Protein AF-A0A6A4KS38-F1 (afdb_monomer)

Mean predicted aligned error: 15.38 Å

Nearest PDB structures (foldseek):
  1cfe-assembly1_A  TM=8.939E-01  e=4.846E-10  Solanum lycopersicum
  1smb-assembly1_A  TM=8.733E-01  e=6.726E-05  Homo sapiens
  5vhg-assembly1_A  TM=8.541E-01  e=1.898E-04  Homo sapiens
  4p27-assembly1_A  TM=7.739E-01  e=2.464E-03  Schistosoma mansoni
  5v50-assembly7_G  TM=7.851E-01  e=2.255E-01  Moniliophthora perniciosa

Sequence (251 aa):
CAAGKVCGHYTQVVWRNSVRLGCARVRCNDGLWFITCNYDPPGNYVGQRPYNITSHGQNSPEDYLNAHNSARSAVGVGPMTWDVNVEAFAQQYANQRVGDCALQHSEGGGQDGENLAKGSGDFTGAAAVGLWVGEKPDYDYNSNTCAAGKVCGHYTQVVWENSVRLGCARQYANQRARDCALQHSGGGGKYGKNIAVGSGDFTRAAAVGLWVRERLDYNYNSNMCAAGWVCGHYTQVLWRNTVRLGCARVR

pLDDT: mean 76.55, std 14.12, range [39.22, 95.81]

Foldseek 3Di:
DPPPDDCQVVLFLLQLQFPDKDKDWDQDPVRDIDIDMDTPPTDDDPPDGSFDQPAVVLADQCNLQVLLCVLQVVVPAHGADEDVVQQVVQAVVQVVCPVPVDPDDDPDPPPADDDDDDDDDPCGSSNSSVVLCVQVVQADPVVRDGHPPGDNSSVCNSNPRPRRYDHHDDPPPVVCVVVVDPDDRDPDDPDDDQDDDDDDPCDPVNSLVVLCVQVVQADPVVRDGHPPDDNRSNCNVSPSPCRYHHDDDDD

Structure (mmCIF, N/CA/C/O backbone):
data_AF-A0A6A4KS38-F1
#
_entry.id   AF-A0A6A4KS38-F1
#
loop_
_atom_site.group_PDB
_atom_site.id
_atom_site.type_symbol
_atom_site.label_atom_id
_atom_site.label_alt_id
_atom_site.label_comp_id
_atom_site.label_asym_id
_atom_site.label_entity_id
_atom_site.label_seq_id
_atom_site.pdbx_PDB_ins_code
_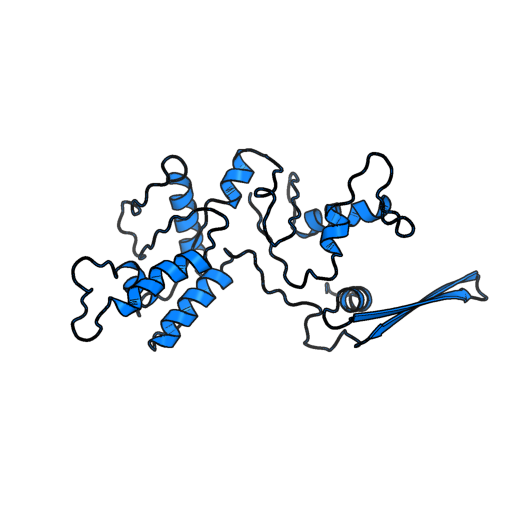atom_site.Cartn_x
_atom_site.Cartn_y
_atom_site.Cartn_z
_atom_site.occupancy
_atom_site.B_iso_or_equiv
_atom_site.auth_seq_id
_atom_site.auth_comp_id
_atom_site.auth_asym_id
_atom_site.auth_atom_id
_atom_site.pdbx_PDB_model_num
ATOM 1 N N . CYS A 1 1 ? -4.245 -5.011 -22.249 1.00 56.47 1 CYS A N 1
ATOM 2 C CA . CYS A 1 1 ? -3.617 -4.503 -23.486 1.00 56.47 1 CYS A CA 1
ATOM 3 C C . CYS A 1 1 ? -4.540 -3.438 -24.055 1.00 56.47 1 CYS A C 1
ATOM 5 O O . CYS A 1 1 ? -5.744 -3.623 -23.926 1.00 56.47 1 CYS A O 1
ATOM 7 N N . ALA A 1 2 ? -4.035 -2.338 -24.620 1.00 58.59 2 ALA A N 1
ATOM 8 C CA . ALA A 1 2 ? -4.909 -1.383 -25.309 1.00 58.59 2 ALA A CA 1
ATOM 9 C C . ALA A 1 2 ? -5.545 -2.040 -26.550 1.00 58.59 2 ALA A C 1
ATOM 11 O O . ALA A 1 2 ? -4.950 -2.950 -27.134 1.00 58.59 2 ALA A O 1
ATOM 12 N N . ALA A 1 3 ? -6.742 -1.594 -26.937 1.00 62.72 3 ALA A N 1
ATOM 13 C CA . ALA A 1 3 ? -7.443 -2.126 -28.104 1.00 62.72 3 ALA A CA 1
ATOM 14 C C . ALA A 1 3 ? -6.563 -2.034 -29.368 1.00 62.72 3 ALA A C 1
ATOM 16 O O . ALA A 1 3 ? -5.886 -1.030 -29.593 1.00 62.72 3 ALA A O 1
ATOM 17 N N . GLY A 1 4 ? -6.526 -3.112 -30.160 1.00 74.25 4 GLY A N 1
ATOM 18 C CA . GLY A 1 4 ? -5.719 -3.201 -31.385 1.00 74.25 4 GLY A CA 1
ATOM 19 C C . GLY A 1 4 ? -4.202 -3.342 -31.180 1.00 74.25 4 GLY A C 1
ATOM 20 O O . GLY A 1 4 ? -3.448 -3.202 -32.141 1.00 74.25 4 GLY A O 1
ATOM 21 N N . LYS A 1 5 ? -3.716 -3.592 -29.954 1.00 74.44 5 LYS A N 1
ATOM 22 C CA . LYS A 1 5 ? -2.282 -3.799 -29.670 1.00 74.44 5 LYS A CA 1
ATOM 23 C C . LYS A 1 5 ? -1.957 -5.269 -29.382 1.00 74.44 5 LYS A C 1
ATOM 25 O O . LYS A 1 5 ? -2.769 -5.997 -28.818 1.00 74.44 5 LYS A O 1
ATOM 30 N N . VAL A 1 6 ? -0.733 -5.688 -29.716 1.00 75.38 6 VAL A N 1
ATOM 31 C CA . VAL A 1 6 ? -0.201 -7.029 -29.413 1.00 75.38 6 VAL A CA 1
ATOM 32 C C . VAL A 1 6 ? 0.626 -6.966 -28.131 1.00 75.38 6 VAL A C 1
ATOM 34 O O . VAL A 1 6 ? 1.692 -6.359 -28.105 1.00 75.38 6 VAL A O 1
ATOM 37 N N . CYS A 1 7 ? 0.148 -7.604 -27.061 1.00 74.50 7 CYS A N 1
ATOM 38 C CA . CYS A 1 7 ? 0.852 -7.662 -25.771 1.00 74.50 7 CYS A CA 1
ATOM 39 C C . CYS A 1 7 ? 1.383 -9.064 -25.413 1.00 74.50 7 CYS A C 1
ATOM 41 O O . CYS A 1 7 ? 2.047 -9.216 -24.386 1.00 74.50 7 CYS A O 1
ATOM 43 N N . GLY A 1 8 ? 1.114 -10.081 -26.241 1.00 76.38 8 GLY A N 1
ATOM 44 C CA . GLY A 1 8 ? 1.517 -11.474 -25.997 1.00 76.38 8 GLY A CA 1
ATOM 45 C C . GLY A 1 8 ? 3.031 -11.647 -25.831 1.00 76.38 8 GLY A C 1
ATOM 46 O O . GLY A 1 8 ? 3.483 -12.318 -24.909 1.00 76.38 8 GLY A O 1
ATOM 47 N N . HIS A 1 9 ? 3.829 -10.960 -26.653 1.00 77.56 9 HIS A N 1
ATOM 48 C CA . HIS A 1 9 ? 5.292 -11.021 -26.556 1.00 77.56 9 HIS A CA 1
ATOM 49 C C . HIS A 1 9 ? 5.801 -10.489 -25.212 1.00 77.56 9 HIS A C 1
ATOM 51 O O . HIS A 1 9 ? 6.580 -11.152 -24.537 1.00 77.56 9 HIS A O 1
ATOM 57 N N . TYR A 1 10 ? 5.310 -9.323 -24.781 1.00 74.75 10 TYR A N 1
ATOM 58 C CA . TYR A 1 10 ? 5.688 -8.742 -23.492 1.00 74.75 10 TYR A CA 1
ATOM 59 C C . TYR A 1 10 ? 5.260 -9.632 -22.323 1.00 74.75 10 TYR A C 1
ATOM 61 O O . TYR A 1 10 ? 6.059 -9.917 -21.439 1.00 74.75 10 TYR A O 1
ATOM 69 N N . THR A 1 11 ? 4.007 -10.090 -22.332 1.00 74.06 11 THR A N 1
ATOM 70 C CA . THR A 1 11 ? 3.442 -10.897 -21.241 1.00 74.06 11 THR A CA 1
ATOM 71 C C . THR A 1 11 ? 4.156 -12.238 -21.069 1.00 74.06 11 THR A C 1
ATOM 73 O O . THR A 1 11 ? 4.347 -12.652 -19.929 1.00 74.06 11 THR A O 1
ATOM 76 N N . GLN A 1 12 ? 4.664 -12.843 -22.148 1.00 79.94 12 GLN A N 1
ATOM 77 C CA . GLN A 1 12 ? 5.504 -14.041 -22.062 1.00 79.94 12 GLN A CA 1
ATOM 78 C C . GLN A 1 12 ? 6.880 -13.750 -21.445 1.00 79.94 12 GLN A C 1
ATOM 80 O O . GLN A 1 12 ? 7.364 -14.538 -20.636 1.00 79.94 12 GLN A O 1
ATOM 85 N N . VAL A 1 13 ? 7.503 -12.621 -21.798 1.00 79.00 13 VAL A N 1
ATOM 86 C CA . VAL A 1 13 ? 8.817 -12.216 -21.262 1.00 79.00 13 VAL A CA 1
ATOM 87 C C . VAL A 1 13 ? 8.762 -12.019 -19.746 1.00 79.00 13 VAL A C 1
ATOM 89 O O . VAL A 1 13 ? 9.703 -12.374 -19.044 1.00 79.00 13 VAL A O 1
ATOM 92 N N . VAL A 1 14 ? 7.658 -11.470 -19.239 1.00 70.25 14 VAL A N 1
ATOM 93 C CA . VAL A 1 14 ? 7.468 -11.163 -17.810 1.00 70.25 14 VAL A CA 1
ATOM 94 C C . VAL A 1 14 ? 6.650 -12.228 -17.070 1.00 70.25 14 VAL A C 1
ATOM 96 O O . VAL A 1 14 ? 6.142 -11.973 -15.977 1.00 70.25 14 VAL A O 1
ATOM 99 N N . TRP A 1 15 ? 6.483 -13.414 -17.661 1.00 75.56 15 TRP A N 1
ATOM 100 C CA . TRP A 1 15 ? 5.695 -14.487 -17.065 1.00 75.56 15 TRP A CA 1
ATOM 101 C C . TRP A 1 15 ? 6.429 -15.108 -15.870 1.00 75.56 15 TRP A C 1
ATOM 103 O O . TRP A 1 15 ? 7.440 -15.785 -16.025 1.00 75.56 15 TRP A O 1
ATOM 113 N N . ARG A 1 16 ? 5.891 -14.921 -14.661 1.00 68.81 16 ARG A N 1
ATOM 114 C CA . ARG A 1 16 ? 6.507 -15.267 -13.367 1.00 68.81 16 ARG A CA 1
ATOM 115 C C . ARG A 1 16 ? 6.927 -16.729 -13.245 1.00 68.81 16 ARG A C 1
ATOM 117 O O . ARG A 1 16 ? 7.836 -17.041 -12.488 1.00 68.81 16 ARG A O 1
ATOM 124 N N . ASN A 1 17 ? 6.212 -17.621 -13.930 1.00 74.62 17 ASN A N 1
ATOM 125 C CA . ASN A 1 17 ? 6.451 -19.056 -13.843 1.00 74.62 17 ASN A CA 1
ATOM 126 C C . ASN A 1 17 ? 7.502 -19.519 -14.853 1.00 74.62 17 ASN A C 1
ATOM 128 O O . ASN A 1 17 ? 7.971 -20.639 -14.715 1.00 74.62 17 ASN A O 1
ATOM 132 N N . SER A 1 18 ? 7.872 -18.704 -15.845 1.00 79.38 18 SER A N 1
ATOM 133 C CA . SER A 1 18 ? 8.907 -19.056 -16.814 1.00 79.38 18 SER A CA 1
ATOM 134 C C . SER A 1 18 ? 10.280 -18.905 -16.162 1.00 79.38 18 SER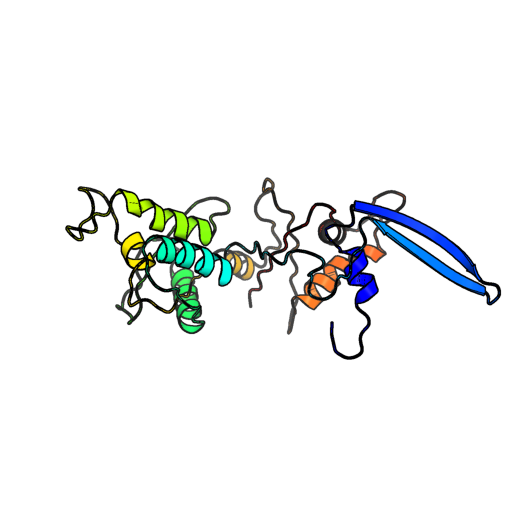 A C 1
ATOM 136 O O . SER A 1 18 ? 10.713 -17.802 -15.838 1.00 79.38 18 SER A O 1
ATOM 138 N N . VAL A 1 19 ? 10.968 -20.024 -15.943 1.00 75.56 19 VAL A N 1
ATOM 139 C CA . VAL A 1 19 ? 12.253 -20.073 -15.222 1.00 75.56 19 VAL A CA 1
ATOM 140 C C . VAL A 1 19 ? 13.432 -20.454 -16.113 1.00 75.56 19 VAL A C 1
ATOM 142 O O . VAL A 1 19 ? 14.582 -20.300 -15.697 1.00 75.56 19 VAL A O 1
ATOM 145 N N . ARG A 1 20 ? 13.161 -20.931 -17.330 1.00 68.75 20 ARG A N 1
ATOM 146 C CA . ARG A 1 20 ? 14.140 -21.319 -18.348 1.00 68.75 20 ARG A CA 1
ATOM 147 C C . ARG A 1 20 ? 13.812 -20.621 -19.669 1.00 68.75 20 ARG A C 1
ATOM 149 O O . ARG A 1 20 ? 12.642 -20.470 -20.018 1.00 68.75 20 ARG A O 1
ATOM 156 N N . LEU A 1 21 ? 14.850 -20.195 -20.387 1.00 86.50 21 LEU A N 1
ATOM 157 C CA . LEU A 1 21 ? 14.757 -19.502 -21.673 1.00 86.50 21 LEU A CA 1
ATOM 158 C C . LEU A 1 21 ? 15.820 -20.050 -22.626 1.00 86.50 21 LEU A C 1
ATOM 160 O O . LEU A 1 21 ? 16.987 -20.150 -22.250 1.00 86.50 21 LEU A O 1
ATOM 164 N N . GLY A 1 22 ? 15.428 -20.355 -23.860 1.00 76.25 22 GLY A N 1
ATOM 165 C CA . GLY A 1 22 ? 16.347 -20.648 -24.959 1.00 76.25 22 GLY A CA 1
ATOM 166 C C . GLY A 1 22 ? 15.971 -19.832 -26.188 1.00 76.25 22 GLY A C 1
ATOM 167 O O . GLY A 1 22 ? 14.811 -19.846 -26.584 1.00 76.25 22 GLY A O 1
ATOM 168 N N . CYS A 1 23 ? 16.927 -19.124 -26.789 1.00 88.00 23 CYS A N 1
ATOM 169 C CA . CYS A 1 23 ? 16.687 -18.288 -27.964 1.00 88.00 23 CYS A CA 1
ATOM 170 C C . CYS A 1 23 ? 17.622 -18.661 -29.117 1.00 88.00 23 CYS A C 1
ATOM 172 O O . CYS A 1 23 ? 18.761 -19.067 -28.894 1.00 88.00 23 CYS A O 1
ATOM 174 N N . ALA A 1 24 ? 17.154 -18.471 -30.348 1.00 82.75 24 ALA A N 1
ATOM 175 C CA . ALA A 1 24 ? 17.933 -18.659 -31.565 1.00 82.75 24 ALA A CA 1
ATOM 176 C C . ALA A 1 24 ? 17.622 -17.552 -32.576 1.00 82.75 24 ALA A C 1
ATOM 178 O O . ALA A 1 24 ? 16.515 -17.007 -32.600 1.00 82.75 24 ALA A O 1
ATOM 179 N N . ARG A 1 25 ? 18.599 -17.235 -33.431 1.00 93.50 25 ARG A N 1
ATOM 180 C CA . ARG A 1 25 ? 18.442 -16.286 -34.537 1.00 93.50 25 ARG A CA 1
ATOM 181 C C . ARG A 1 25 ? 19.023 -16.859 -35.823 1.00 93.50 25 ARG A C 1
ATOM 183 O O . ARG A 1 25 ? 20.134 -17.380 -35.805 1.00 93.50 25 ARG A O 1
ATOM 190 N N . VAL A 1 26 ? 18.316 -16.675 -36.934 1.00 87.69 26 VAL A N 1
ATOM 191 C CA . VAL A 1 26 ? 18.764 -17.028 -38.288 1.00 87.69 26 VAL A CA 1
ATOM 192 C C . VAL A 1 26 ? 18.488 -15.877 -39.258 1.00 87.69 26 VAL A C 1
ATOM 194 O O . VAL A 1 26 ? 17.591 -15.063 -39.030 1.00 87.69 26 VAL A O 1
ATOM 197 N N . ARG A 1 27 ? 19.286 -15.778 -40.324 1.00 93.75 27 ARG A N 1
ATOM 198 C CA . ARG A 1 27 ? 19.035 -14.854 -41.434 1.00 93.75 27 ARG A CA 1
ATOM 199 C C . ARG A 1 27 ? 18.176 -15.564 -42.479 1.00 93.75 27 ARG A C 1
ATOM 201 O O . ARG A 1 27 ? 18.554 -16.632 -42.949 1.00 93.75 27 ARG A O 1
ATOM 208 N N . CYS A 1 28 ? 17.033 -14.984 -42.809 1.00 90.06 28 CYS A N 1
ATOM 209 C CA . CYS A 1 28 ? 16.114 -15.483 -43.821 1.00 90.06 28 CYS A CA 1
ATOM 210 C C . CYS A 1 28 ? 16.645 -15.228 -45.238 1.00 90.06 28 CYS A C 1
ATOM 212 O O . CYS A 1 28 ? 17.485 -14.352 -45.460 1.00 90.06 28 CYS A O 1
ATOM 214 N N . ASN A 1 29 ? 16.109 -15.968 -46.211 1.00 92.50 29 ASN A N 1
ATOM 215 C CA . ASN A 1 29 ? 16.478 -15.844 -47.627 1.00 92.50 29 ASN A CA 1
ATOM 216 C C . ASN A 1 29 ? 16.072 -14.493 -48.242 1.00 92.50 29 ASN A C 1
ATOM 218 O O . ASN A 1 29 ? 16.676 -14.058 -49.215 1.00 92.50 29 ASN A O 1
ATOM 222 N N . ASP A 1 30 ? 15.084 -13.816 -47.657 1.00 93.56 30 ASP A N 1
ATOM 223 C CA . ASP A 1 30 ? 14.675 -12.446 -48.000 1.00 93.56 30 ASP A CA 1
ATOM 224 C C . ASP A 1 30 ? 15.559 -11.369 -47.334 1.00 93.56 30 ASP A C 1
ATOM 226 O O . ASP A 1 30 ? 15.317 -10.171 -47.471 1.00 93.56 30 ASP A O 1
ATOM 230 N N . GLY A 1 31 ? 16.596 -11.785 -46.601 1.00 89.06 31 GLY A N 1
ATOM 231 C CA . GLY A 1 31 ? 17.529 -10.909 -45.904 1.00 89.06 31 GLY A CA 1
ATOM 232 C C . GLY A 1 31 ? 17.072 -10.447 -44.518 1.00 89.06 31 GLY A C 1
ATOM 233 O O . GLY A 1 31 ? 17.887 -9.833 -43.820 1.00 89.06 31 GLY A O 1
ATOM 234 N N . LEU A 1 32 ? 15.839 -10.754 -44.090 1.00 87.12 32 LEU A N 1
ATOM 235 C CA . LEU A 1 32 ? 15.336 -10.431 -42.751 1.00 87.12 32 LEU A CA 1
ATOM 236 C C . LEU A 1 32 ? 15.956 -11.334 -41.675 1.00 87.12 32 LEU A C 1
ATOM 238 O O . LEU A 1 32 ? 16.520 -12.391 -41.952 1.00 87.12 32 LEU A O 1
ATOM 242 N N . TRP A 1 33 ? 15.860 -10.915 -40.415 1.00 84.81 33 TRP A N 1
ATOM 243 C CA . TRP A 1 33 ? 16.298 -11.715 -39.273 1.00 84.81 33 TRP A CA 1
ATOM 244 C C . TRP A 1 33 ? 15.100 -12.373 -38.599 1.00 84.81 33 TRP A C 1
ATOM 246 O O . TRP A 1 33 ? 14.193 -11.684 -38.135 1.00 84.81 33 TRP A O 1
ATOM 256 N N . PHE A 1 34 ? 15.134 -13.696 -38.485 1.00 85.69 34 PHE A N 1
ATOM 257 C CA . PHE A 1 34 ? 14.170 -14.460 -37.708 1.00 85.69 34 PHE A CA 1
ATOM 258 C C . PHE A 1 34 ? 14.761 -14.785 -36.341 1.00 85.69 34 PHE A C 1
ATOM 260 O O . PHE A 1 34 ? 15.859 -15.334 -36.249 1.00 85.69 34 PHE A O 1
ATOM 267 N N . ILE A 1 35 ? 14.041 -14.432 -35.280 1.00 90.44 35 ILE A N 1
ATOM 268 C CA . ILE A 1 35 ? 14.435 -14.674 -33.891 1.00 90.44 35 ILE A CA 1
ATOM 269 C C . ILE A 1 35 ? 13.305 -15.440 -33.217 1.00 90.44 35 ILE A C 1
ATOM 271 O O . ILE A 1 35 ? 12.153 -15.017 -33.279 1.00 90.44 35 ILE A O 1
ATOM 275 N N . THR A 1 36 ? 13.644 -16.532 -32.539 1.00 86.69 36 THR A N 1
ATOM 276 C CA . THR A 1 36 ? 12.716 -17.268 -31.678 1.00 86.69 36 THR A CA 1
ATOM 277 C C . THR A 1 36 ? 13.271 -17.369 -30.268 1.00 86.69 36 THR A C 1
ATOM 279 O O . THR A 1 36 ? 14.484 -17.454 -30.077 1.00 86.69 36 THR A O 1
ATOM 282 N N . CYS A 1 37 ? 12.374 -17.373 -29.289 1.00 86.62 37 CYS A N 1
ATOM 283 C CA . CYS A 1 37 ? 12.672 -17.608 -27.887 1.00 86.62 37 CYS A CA 1
ATOM 284 C C . CYS A 1 37 ? 11.607 -18.534 -27.301 1.00 86.62 37 CYS A C 1
ATOM 286 O O . CYS A 1 37 ? 10.410 -18.269 -27.419 1.00 86.62 37 CYS A O 1
ATOM 288 N N . ASN A 1 38 ? 12.051 -19.595 -26.639 1.00 88.38 38 ASN A N 1
ATOM 289 C CA . ASN A 1 38 ? 11.214 -20.588 -25.989 1.00 88.38 38 ASN A CA 1
ATOM 290 C C . ASN A 1 38 ? 11.359 -20.439 -24.474 1.00 88.38 38 ASN A C 1
ATOM 292 O O . ASN A 1 38 ? 12.474 -20.424 -23.950 1.00 88.38 38 ASN A O 1
ATOM 296 N N . TYR A 1 39 ? 10.224 -20.337 -23.787 1.00 86.88 39 TYR A N 1
ATOM 297 C CA . TYR A 1 39 ? 10.128 -20.126 -22.346 1.00 86.88 39 TYR A CA 1
ATOM 298 C C . TYR A 1 39 ? 9.562 -21.377 -21.690 1.00 86.88 39 TYR A C 1
ATOM 300 O O . TYR A 1 39 ? 8.586 -21.943 -22.183 1.00 86.88 39 TYR A O 1
ATOM 308 N N . ASP A 1 40 ? 10.143 -21.780 -20.566 1.00 74.19 40 ASP A N 1
ATOM 309 C CA . ASP A 1 40 ? 9.690 -22.947 -19.825 1.00 74.19 40 ASP A CA 1
ATOM 310 C C . ASP A 1 40 ? 9.662 -22.696 -18.303 1.00 74.19 40 ASP A C 1
ATOM 312 O O . ASP A 1 40 ? 10.652 -22.221 -17.732 1.00 74.19 40 ASP A O 1
ATOM 316 N N . PRO A 1 41 ? 8.559 -23.040 -17.614 1.00 85.44 41 PRO A N 1
ATOM 317 C CA . PRO A 1 41 ? 7.222 -23.313 -18.151 1.00 85.44 41 PRO A CA 1
ATOM 318 C C . PRO A 1 41 ? 6.659 -22.178 -19.033 1.00 85.44 41 PRO A C 1
ATOM 320 O O . PRO A 1 41 ? 6.991 -21.009 -18.802 1.00 85.44 41 PRO A O 1
ATOM 323 N N . PRO A 1 42 ? 5.806 -22.485 -20.031 1.00 80.94 42 PRO A N 1
ATOM 324 C CA . PRO A 1 42 ? 5.220 -21.474 -20.906 1.00 80.94 42 PRO A CA 1
ATOM 325 C C . PRO A 1 42 ? 4.210 -20.598 -20.157 1.00 80.94 42 PRO A C 1
ATOM 327 O O . PRO A 1 42 ? 3.695 -20.969 -19.096 1.00 80.94 42 PRO A O 1
ATOM 330 N N . GLY A 1 43 ? 3.954 -19.415 -20.711 1.00 86.00 43 GLY A N 1
ATOM 331 C CA . GLY A 1 43 ? 3.056 -18.418 -20.147 1.00 86.00 43 GLY A CA 1
ATOM 332 C C . GLY A 1 43 ? 1.855 -18.100 -21.026 1.00 86.00 43 GLY A C 1
ATOM 333 O O . GLY A 1 43 ? 1.428 -18.903 -21.846 1.00 86.00 43 GLY A O 1
ATOM 334 N N . ASN A 1 44 ? 1.305 -16.901 -20.843 1.00 82.88 44 ASN A N 1
ATOM 335 C CA . ASN A 1 44 ? 0.171 -16.352 -21.592 1.00 82.88 44 ASN A CA 1
ATOM 336 C C . ASN A 1 44 ? -1.132 -17.152 -21.496 1.00 82.88 44 ASN A C 1
ATOM 338 O O . ASN A 1 44 ? -1.970 -17.090 -22.395 1.00 82.88 44 ASN A O 1
ATOM 342 N N . TYR A 1 45 ? -1.348 -17.849 -20.381 1.00 76.50 45 TYR A N 1
ATOM 343 C CA . TYR A 1 45 ? -2.630 -18.494 -20.118 1.00 76.50 45 TYR A CA 1
ATOM 344 C C . TYR A 1 45 ? -3.744 -17.445 -20.006 1.00 76.50 45 TYR A C 1
ATOM 346 O O . TYR A 1 45 ? -3.653 -16.497 -19.220 1.00 76.50 45 TYR A O 1
ATOM 354 N N . VAL A 1 46 ? -4.806 -17.623 -20.795 1.00 73.00 46 VAL A N 1
ATOM 355 C CA . VAL A 1 46 ? -5.990 -16.754 -20.777 1.00 73.00 46 VAL A CA 1
ATOM 356 C C . VAL A 1 46 ? -6.565 -16.700 -19.359 1.00 73.00 46 VAL A C 1
ATOM 358 O O . VAL A 1 46 ? -6.686 -17.718 -18.685 1.00 73.00 46 VAL A O 1
ATOM 361 N N . GLY A 1 47 ? -6.881 -15.492 -18.887 1.00 61.16 47 GLY A N 1
ATOM 362 C CA . GLY A 1 47 ? -7.396 -15.264 -17.532 1.00 61.16 47 GLY A CA 1
ATOM 363 C C . GLY A 1 47 ? -6.332 -15.258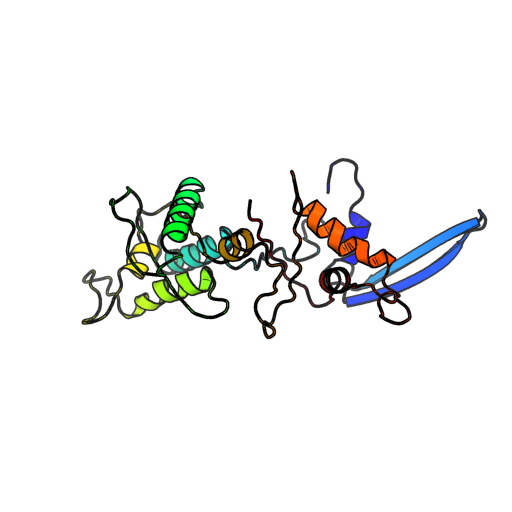 -16.428 1.00 61.16 47 GLY A C 1
ATOM 364 O O . GLY A 1 47 ? -6.638 -14.872 -15.302 1.00 61.16 47 GLY A O 1
ATOM 365 N N . GLN A 1 48 ? -5.076 -15.605 -16.727 1.00 63.88 48 GLN A N 1
ATOM 366 C CA . GLN A 1 48 ? -3.978 -15.516 -15.767 1.00 63.88 48 GLN A CA 1
ATOM 367 C C . GLN A 1 48 ? -3.152 -14.248 -15.980 1.00 63.88 48 GLN A C 1
ATOM 369 O O . GLN A 1 48 ? -2.934 -13.784 -17.100 1.00 63.88 48 GLN A O 1
ATOM 374 N N . ARG A 1 49 ? -2.670 -13.675 -14.875 1.00 57.28 49 ARG A N 1
ATOM 375 C CA . ARG A 1 49 ? -1.746 -12.541 -14.921 1.00 57.28 49 ARG A CA 1
ATOM 376 C C . ARG A 1 49 ? -0.311 -13.057 -15.053 1.00 57.28 49 ARG A C 1
ATOM 378 O O . ARG A 1 49 ? 0.049 -13.982 -14.325 1.00 57.28 49 ARG A O 1
ATOM 385 N N . PRO A 1 50 ? 0.525 -12.431 -15.902 1.00 62.47 50 PRO A N 1
ATOM 386 C CA . PRO A 1 50 ? 1.920 -12.832 -16.059 1.00 62.47 50 PRO A CA 1
ATOM 387 C C . PRO A 1 50 ? 2.711 -12.691 -14.760 1.00 62.47 50 PRO A C 1
ATOM 389 O O . PRO A 1 50 ? 3.594 -13.486 -14.494 1.00 62.47 50 PRO A O 1
ATOM 392 N N . TYR A 1 51 ? 2.351 -11.748 -13.897 1.00 62.53 51 TYR A N 1
ATOM 393 C CA . TYR A 1 51 ? 2.913 -11.585 -12.562 1.00 62.53 51 TYR A CA 1
ATOM 394 C C . TYR A 1 51 ? 1.814 -11.144 -11.597 1.00 62.53 51 TYR A C 1
ATOM 396 O O . TYR A 1 51 ? 0.791 -10.577 -11.997 1.00 62.53 51 TYR A O 1
ATOM 404 N N . ASN A 1 52 ? 2.016 -11.401 -10.305 1.00 49.06 52 ASN A N 1
ATOM 405 C CA . ASN A 1 52 ? 1.091 -10.925 -9.288 1.00 49.06 52 ASN A CA 1
ATOM 406 C C . ASN A 1 52 ? 1.233 -9.411 -9.155 1.00 49.06 52 ASN A C 1
ATOM 408 O O . ASN A 1 52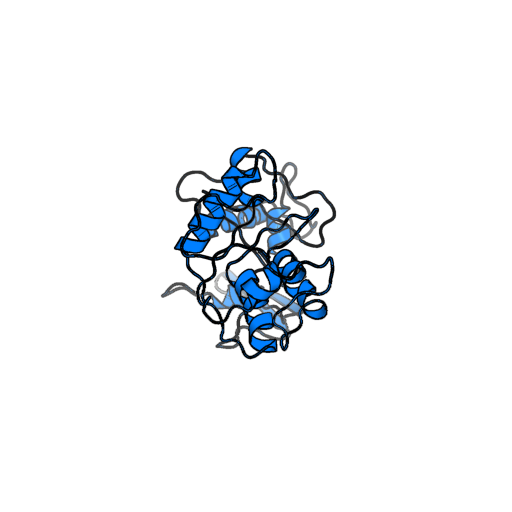 ? 2.276 -8.906 -8.749 1.00 49.06 52 ASN A O 1
ATOM 412 N N . ILE A 1 53 ? 0.144 -8.689 -9.400 1.00 44.25 53 ILE A N 1
ATOM 413 C CA . ILE A 1 53 ? 0.005 -7.316 -8.914 1.00 44.25 53 ILE A CA 1
ATOM 414 C C . ILE A 1 53 ? -0.493 -7.391 -7.468 1.00 44.25 53 ILE A C 1
ATOM 416 O O . ILE A 1 53 ? -1.562 -6.896 -7.139 1.00 44.25 53 ILE A O 1
ATOM 420 N N . THR A 1 54 ? 0.250 -8.068 -6.593 1.00 41.44 54 THR A N 1
ATOM 421 C CA . THR A 1 54 ? 0.170 -7.723 -5.174 1.00 41.44 54 THR A CA 1
ATOM 422 C C . THR A 1 54 ? 0.970 -6.441 -5.059 1.00 41.44 54 THR A C 1
ATOM 424 O O . THR A 1 54 ? 2.200 -6.487 -4.960 1.00 41.44 54 THR A O 1
ATOM 427 N N . SER A 1 55 ? 0.270 -5.314 -5.207 1.00 39.22 55 SER A N 1
ATOM 428 C CA . SER A 1 55 ? 0.790 -4.010 -4.828 1.00 39.22 55 SER A CA 1
ATOM 429 C C . SER A 1 55 ? 1.346 -4.142 -3.421 1.00 39.22 55 SER A C 1
ATOM 431 O O . SER A 1 55 ? 0.604 -4.289 -2.468 1.00 39.22 55 SER A O 1
ATOM 433 N N . HIS A 1 56 ? 2.667 -4.147 -3.288 1.00 40.34 56 HIS A N 1
ATOM 434 C CA . HIS A 1 56 ? 3.317 -3.850 -2.018 1.00 40.34 56 HIS A CA 1
ATOM 435 C C . HIS A 1 56 ? 3.716 -2.383 -1.974 1.00 40.34 56 HIS A C 1
ATOM 437 O O . HIS A 1 56 ? 4.694 -2.011 -1.330 1.00 40.34 56 HIS A O 1
ATOM 443 N N . GLY A 1 57 ? 2.934 -1.511 -2.610 1.00 46.59 57 GLY A N 1
ATOM 444 C CA . GLY A 1 57 ? 2.790 -0.196 -2.023 1.00 46.59 57 GLY A CA 1
ATOM 445 C C . GLY A 1 57 ? 1.979 -0.427 -0.766 1.00 46.59 57 GLY A C 1
ATOM 446 O O . GLY A 1 57 ? 0.789 -0.235 -0.870 1.00 46.59 57 GLY A O 1
ATOM 447 N N . GLN A 1 58 ? 2.608 -0.877 0.334 1.00 51.47 58 GLN A N 1
ATOM 448 C CA . GLN A 1 58 ? 2.035 -1.368 1.612 1.00 51.47 58 GLN A CA 1
ATOM 449 C C . GLN A 1 58 ? 1.148 -0.347 2.371 1.00 51.47 58 GLN A C 1
ATOM 451 O O . GLN A 1 58 ? 0.946 -0.425 3.582 1.00 51.47 58 GLN A O 1
ATOM 456 N N . ASN A 1 59 ? 0.696 0.669 1.652 1.00 64.38 59 ASN A N 1
ATOM 457 C CA . ASN A 1 59 ? -0.136 1.789 2.042 1.00 64.38 59 ASN A CA 1
ATOM 458 C C . ASN A 1 59 ? -1.142 2.079 0.908 1.00 64.38 59 ASN A C 1
ATOM 460 O O . ASN A 1 59 ? -1.513 3.230 0.700 1.00 64.38 59 ASN A O 1
ATOM 464 N N . SER A 1 60 ? -1.485 1.073 0.096 1.00 70.69 60 SER A N 1
ATOM 465 C CA . SER A 1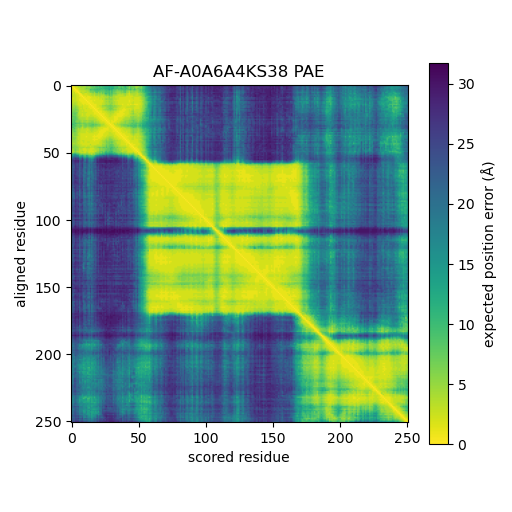 60 ? -2.531 1.186 -0.916 1.00 70.69 60 SER A CA 1
ATOM 466 C C . SER A 1 60 ? -3.901 0.995 -0.262 1.00 70.69 60 SER A C 1
ATOM 468 O O . SER A 1 60 ? -3.970 0.341 0.784 1.00 70.69 60 SER A O 1
ATOM 470 N N . PRO A 1 61 ? -4.984 1.521 -0.862 1.00 79.44 61 PRO A N 1
ATOM 471 C CA . PRO A 1 61 ? -6.350 1.274 -0.404 1.00 79.44 61 PRO A CA 1
ATOM 472 C C . PRO A 1 61 ? -6.627 -0.200 -0.078 1.00 79.44 61 PRO A C 1
ATOM 474 O O . PRO A 1 61 ? -7.102 -0.523 1.012 1.00 79.44 61 PRO A O 1
ATOM 477 N N . GLU A 1 62 ? -6.232 -1.113 -0.971 1.00 78.50 62 GLU A N 1
ATOM 478 C CA . GLU A 1 62 ? -6.376 -2.555 -0.764 1.00 78.50 62 GLU A CA 1
ATOM 479 C C . GLU A 1 62 ? -5.608 -3.093 0.448 1.00 78.50 62 GLU A C 1
ATOM 481 O O . GLU A 1 62 ? -6.109 -3.999 1.104 1.00 78.50 62 GLU A O 1
ATOM 486 N N . ASP A 1 63 ? -4.419 -2.585 0.779 1.00 78.62 63 ASP A N 1
ATOM 487 C CA . ASP A 1 63 ? -3.666 -3.100 1.933 1.00 78.62 63 ASP A CA 1
ATOM 488 C C . ASP A 1 63 ? -4.363 -2.763 3.254 1.00 78.62 63 ASP A C 1
ATOM 490 O O . ASP A 1 63 ? -4.465 -3.616 4.139 1.00 78.62 63 ASP A O 1
ATOM 494 N N . TYR A 1 64 ? -4.885 -1.537 3.366 1.00 85.56 64 TYR A N 1
ATOM 495 C CA . TYR A 1 64 ? -5.695 -1.128 4.509 1.00 85.56 64 TYR A CA 1
ATOM 496 C C . TYR A 1 64 ? -6.989 -1.943 4.574 1.00 85.56 64 TYR A C 1
ATOM 498 O O . TYR A 1 64 ? -7.289 -2.515 5.624 1.00 85.56 64 TYR A O 1
ATOM 506 N N . LEU A 1 65 ? -7.722 -2.055 3.460 1.00 89.88 65 LEU A N 1
ATOM 507 C CA . LEU A 1 65 ? -8.973 -2.813 3.403 1.00 89.88 65 LEU A CA 1
ATOM 508 C C . LEU A 1 65 ? -8.783 -4.290 3.735 1.00 89.88 65 LEU A C 1
ATOM 510 O O . LEU A 1 65 ? -9.550 -4.832 4.524 1.00 89.88 65 LEU A O 1
ATOM 514 N N . ASN A 1 66 ? -7.772 -4.948 3.168 1.00 85.50 66 ASN A N 1
ATOM 515 C CA . ASN A 1 66 ? -7.527 -6.371 3.400 1.00 85.50 66 ASN A CA 1
ATOM 516 C C . ASN A 1 66 ? -7.238 -6.648 4.878 1.00 85.50 66 ASN A C 1
ATOM 518 O O . ASN A 1 66 ? -7.774 -7.606 5.435 1.00 85.50 66 ASN A O 1
ATOM 522 N N . ALA A 1 67 ? -6.436 -5.799 5.528 1.00 87.56 67 ALA A N 1
ATOM 523 C CA . ALA A 1 67 ? -6.132 -5.944 6.947 1.00 87.56 67 ALA A CA 1
ATOM 524 C C . ALA A 1 67 ? -7.382 -5.740 7.828 1.00 87.56 67 ALA A C 1
ATOM 526 O O . ALA A 1 67 ? -7.655 -6.573 8.694 1.00 87.56 67 ALA A O 1
ATOM 527 N N . HIS A 1 68 ? -8.183 -4.698 7.567 1.00 93.75 68 HIS A N 1
ATOM 528 C CA . HIS A 1 68 ? -9.432 -4.454 8.304 1.00 93.75 68 HIS A CA 1
ATOM 529 C C . HIS A 1 68 ? -10.449 -5.577 8.074 1.00 93.75 68 HIS A C 1
ATOM 531 O O . HIS A 1 68 ? -10.970 -6.150 9.028 1.00 93.75 68 HIS A O 1
ATOM 537 N N . ASN A 1 69 ? -10.701 -5.942 6.818 1.00 92.88 69 ASN A N 1
ATOM 538 C CA . ASN A 1 69 ? -11.709 -6.939 6.461 1.00 92.88 69 ASN A CA 1
ATOM 539 C C . ASN A 1 69 ? -11.328 -8.345 6.936 1.00 92.88 69 ASN A C 1
ATOM 541 O O . ASN A 1 69 ? -12.212 -9.110 7.318 1.00 92.88 69 ASN A O 1
ATOM 545 N N . SER A 1 70 ? -10.032 -8.671 7.010 1.00 91.38 70 SER A N 1
ATOM 546 C CA . SER A 1 70 ? -9.571 -9.905 7.656 1.00 91.38 70 SER A CA 1
ATOM 547 C C . SER A 1 70 ? -9.888 -9.918 9.154 1.00 91.38 70 SER A C 1
ATOM 549 O O . SER A 1 70 ? -10.318 -10.947 9.671 1.00 91.38 70 SER A O 1
ATOM 551 N N . ALA A 1 71 ? -9.692 -8.799 9.859 1.00 90.94 71 ALA A N 1
ATOM 552 C CA . ALA A 1 71 ? -9.998 -8.699 11.286 1.00 90.94 71 ALA A CA 1
ATOM 553 C C . ALA A 1 71 ? -11.510 -8.741 11.558 1.00 90.94 71 ALA A C 1
ATOM 555 O O . ALA A 1 71 ? -11.946 -9.450 12.463 1.00 90.94 71 ALA A O 1
ATOM 556 N N . ARG A 1 72 ? -12.304 -8.039 10.740 1.00 95.31 72 ARG A N 1
ATOM 557 C CA . ARG A 1 72 ? -13.775 -8.003 10.811 1.00 95.31 72 ARG A CA 1
ATOM 558 C C . ARG A 1 72 ? -14.391 -9.372 10.538 1.00 95.31 72 ARG A C 1
ATOM 560 O O . ARG A 1 72 ? -15.184 -9.860 11.340 1.00 95.31 72 ARG A O 1
ATOM 567 N N . SER A 1 73 ? -13.937 -10.056 9.485 1.00 92.38 73 SER A N 1
ATOM 568 C CA . SER A 1 73 ? -14.388 -11.417 9.173 1.00 92.38 73 SER A CA 1
ATOM 569 C C . SER A 1 73 ? -14.085 -12.406 10.300 1.00 92.38 73 SER A C 1
ATOM 571 O O . SER A 1 73 ? -14.881 -13.313 10.530 1.00 92.38 73 SER A O 1
ATOM 573 N N . ALA A 1 74 ? -12.971 -12.236 11.021 1.00 88.94 74 ALA A N 1
ATOM 574 C CA . ALA A 1 74 ? -12.598 -13.107 12.136 1.00 88.94 74 ALA A CA 1
ATOM 575 C C . ALA A 1 74 ? -13.512 -12.967 13.369 1.00 88.94 74 ALA A C 1
ATOM 577 O O . ALA A 1 74 ? -13.390 -13.761 14.302 1.00 88.94 74 ALA A O 1
ATOM 578 N N . VAL A 1 75 ? -14.392 -11.962 13.393 1.00 89.75 75 VAL A N 1
ATOM 579 C CA . VAL A 1 75 ? -15.385 -11.736 14.455 1.00 89.75 75 VAL A CA 1
ATOM 580 C C . VAL A 1 75 ? -16.819 -11.659 13.922 1.00 89.75 75 VAL A C 1
ATOM 582 O O . VAL A 1 75 ? -17.718 -11.240 14.639 1.00 89.75 75 VAL A O 1
ATOM 585 N N . GLY A 1 76 ? -17.050 -12.073 12.672 1.00 90.50 76 GLY A N 1
ATOM 586 C CA . GLY A 1 76 ? -18.389 -12.110 12.074 1.00 90.50 76 GLY A CA 1
ATOM 587 C C . GLY A 1 76 ? -18.942 -10.752 11.632 1.00 90.50 76 GLY A C 1
ATOM 588 O O . GLY A 1 76 ? -20.125 -10.655 11.326 1.00 90.50 76 GLY A O 1
ATOM 589 N N . VAL A 1 77 ? -18.105 -9.717 11.559 1.00 92.81 77 VAL A N 1
ATOM 590 C CA . VAL A 1 77 ? -18.505 -8.375 11.123 1.00 92.81 77 VAL A CA 1
ATOM 591 C C . VAL A 1 77 ? -18.303 -8.228 9.609 1.00 92.81 77 VAL A C 1
ATOM 593 O O . VAL A 1 77 ? -17.274 -8.634 9.062 1.00 92.81 77 VAL A O 1
ATOM 596 N N . GLY A 1 78 ? -19.286 -7.637 8.921 1.00 89.56 78 GLY A N 1
ATOM 597 C CA . GLY A 1 78 ? -19.267 -7.445 7.466 1.00 89.56 78 GLY A CA 1
ATOM 598 C C . GLY A 1 78 ? -18.118 -6.548 6.972 1.00 89.56 78 GLY A C 1
ATOM 599 O O . GLY A 1 78 ? -17.617 -5.716 7.732 1.00 89.56 78 GLY A O 1
ATOM 600 N N . PRO A 1 79 ? -17.672 -6.687 5.710 1.00 91.69 79 PRO A N 1
ATOM 601 C CA . PRO A 1 79 ? -16.521 -5.953 5.190 1.00 91.69 79 PRO A CA 1
ATOM 602 C C . PRO A 1 79 ? -16.811 -4.459 4.980 1.00 91.69 79 PRO A C 1
ATOM 604 O O . PRO A 1 79 ? -17.938 -4.057 4.702 1.00 91.69 79 PRO A O 1
ATOM 607 N N . MET A 1 80 ? -15.759 -3.649 5.051 1.00 91.75 80 MET A N 1
ATOM 608 C CA . MET A 1 80 ? -15.735 -2.248 4.636 1.00 91.75 80 MET A CA 1
ATOM 609 C C . MET A 1 80 ? -15.383 -2.108 3.151 1.00 91.75 80 MET A C 1
ATOM 611 O O . MET A 1 80 ? -14.704 -2.963 2.570 1.00 91.75 80 MET A O 1
ATOM 615 N N . THR A 1 81 ? -15.769 -0.973 2.569 1.00 89.81 81 THR A N 1
ATOM 616 C CA . THR A 1 81 ? -15.346 -0.513 1.237 1.00 89.81 81 THR 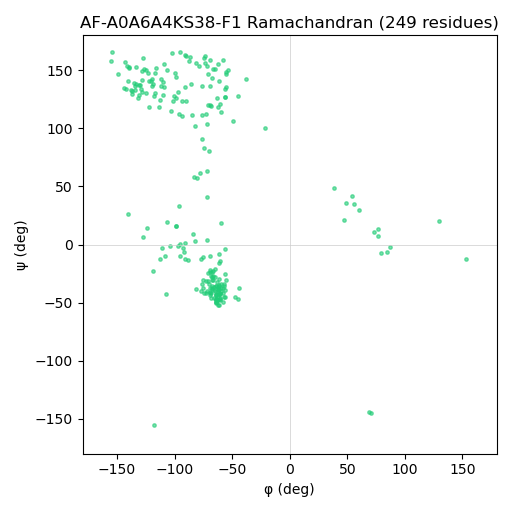A CA 1
ATOM 617 C C . THR A 1 81 ? -14.535 0.779 1.330 1.00 89.81 81 THR A C 1
ATOM 619 O O . THR A 1 81 ? -14.739 1.569 2.250 1.00 89.81 81 THR A O 1
ATOM 622 N N . TRP A 1 82 ? -13.629 1.018 0.376 1.00 84.69 82 TRP A N 1
ATOM 623 C CA . TRP A 1 82 ? -12.840 2.254 0.350 1.00 84.69 82 TRP A CA 1
ATOM 624 C C . TRP A 1 82 ? -13.718 3.463 0.017 1.00 84.69 82 TRP A C 1
ATOM 626 O O . TRP A 1 82 ? -14.516 3.398 -0.919 1.00 84.69 82 TRP A O 1
ATOM 636 N N . ASP A 1 83 ? -13.532 4.569 0.734 1.00 82.56 83 ASP A N 1
ATOM 637 C CA . ASP A 1 83 ? -14.159 5.857 0.442 1.00 82.56 83 ASP A CA 1
ATOM 638 C C . ASP A 1 83 ? -13.079 6.925 0.230 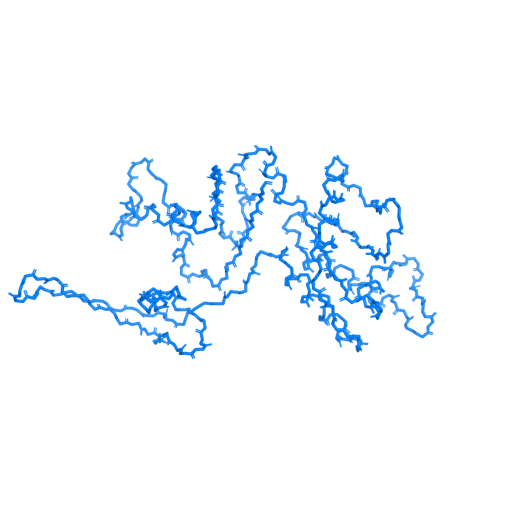1.00 82.56 83 ASP A C 1
ATOM 640 O O . ASP A 1 83 ? -12.279 7.240 1.114 1.00 82.56 83 ASP A O 1
ATOM 644 N N . VAL A 1 84 ? -13.064 7.489 -0.977 1.00 73.81 84 VAL A N 1
ATOM 645 C CA . VAL A 1 84 ? -12.067 8.479 -1.405 1.00 73.81 84 VAL A CA 1
ATOM 646 C C . VAL A 1 84 ? -12.183 9.812 -0.660 1.00 73.81 84 VAL A C 1
ATOM 648 O O . VAL A 1 84 ? -11.197 10.540 -0.570 1.00 73.81 84 VAL A O 1
ATOM 651 N N . ASN A 1 85 ? -13.354 10.143 -0.106 1.00 78.50 85 ASN A N 1
ATOM 652 C CA . ASN A 1 85 ? -13.534 11.362 0.682 1.00 78.50 85 ASN A CA 1
ATOM 653 C C . ASN A 1 85 ? -12.938 11.187 2.083 1.00 78.50 85 ASN A C 1
ATOM 655 O O . ASN A 1 85 ? -12.250 12.084 2.570 1.00 78.50 85 ASN A O 1
ATOM 659 N N . VAL A 1 86 ? -13.123 10.007 2.686 1.00 80.12 86 VAL A N 1
ATOM 660 C CA . VAL A 1 86 ? -12.499 9.650 3.971 1.00 80.12 86 VAL A CA 1
ATOM 661 C C . VAL A 1 86 ? -10.973 9.588 3.820 1.00 80.12 86 VAL A C 1
ATOM 663 O O . VAL A 1 86 ? -10.243 10.094 4.670 1.00 80.12 86 VAL A O 1
ATOM 666 N N . GLU A 1 87 ? -10.467 9.048 2.704 1.00 80.69 87 GLU A N 1
ATOM 667 C CA . GLU A 1 87 ? -9.031 9.064 2.378 1.00 80.69 87 GLU A CA 1
ATOM 668 C C . GLU A 1 87 ? -8.498 10.496 2.264 1.00 80.69 87 GLU A C 1
ATOM 670 O O . GLU A 1 87 ? -7.459 10.815 2.847 1.00 80.69 87 GLU A O 1
ATOM 675 N N . ALA A 1 88 ? -9.201 11.366 1.534 1.00 74.06 88 ALA A N 1
ATOM 676 C CA . ALA A 1 88 ? -8.797 12.756 1.357 1.00 74.06 88 ALA A CA 1
ATOM 677 C C . ALA A 1 88 ? -8.730 13.501 2.699 1.00 74.06 88 ALA A C 1
ATOM 679 O O . ALA A 1 88 ? -7.751 14.211 2.954 1.00 74.06 88 ALA A O 1
ATOM 680 N N . PHE A 1 89 ? -9.714 13.285 3.578 1.00 79.06 89 PHE A N 1
ATOM 681 C CA . PHE A 1 89 ? -9.714 13.836 4.931 1.00 79.06 89 PHE A CA 1
ATOM 682 C C . PHE A 1 89 ? -8.533 13.310 5.757 1.00 79.06 89 PHE A C 1
ATOM 684 O O . PHE A 1 89 ? -7.736 14.103 6.266 1.00 79.06 89 PHE A O 1
ATOM 691 N N . ALA A 1 90 ? -8.350 11.985 5.817 1.00 83.00 90 ALA A N 1
ATOM 692 C CA . ALA A 1 90 ? -7.236 11.358 6.529 1.00 83.00 90 ALA A CA 1
ATOM 693 C C . ALA A 1 90 ? -5.880 11.881 6.026 1.00 83.00 90 ALA A C 1
ATOM 695 O O . ALA A 1 90 ? -4.961 12.139 6.807 1.00 83.00 90 ALA A O 1
ATOM 696 N N . GLN A 1 91 ? -5.753 12.098 4.715 1.00 78.25 91 GLN A N 1
ATOM 697 C CA . GLN A 1 91 ? -4.547 12.634 4.100 1.00 78.25 91 GLN A CA 1
ATOM 698 C C . GLN A 1 91 ? -4.306 14.101 4.464 1.00 78.25 91 GLN A C 1
ATOM 700 O O . GLN A 1 91 ? -3.163 14.467 4.770 1.00 78.25 91 GLN A O 1
ATOM 705 N N . GLN A 1 92 ? -5.347 14.935 4.442 1.00 77.69 92 GLN A N 1
ATOM 706 C CA . GLN A 1 92 ? -5.270 16.336 4.852 1.00 77.69 92 GLN A CA 1
ATOM 707 C C . GLN A 1 92 ? -4.880 16.451 6.324 1.00 77.69 92 GLN A C 1
ATOM 709 O O . GLN A 1 92 ? -3.999 17.244 6.654 1.00 77.69 92 GLN A O 1
ATOM 714 N N . TYR A 1 93 ? -5.481 15.641 7.193 1.00 81.06 93 TYR A N 1
ATOM 715 C CA . TYR A 1 93 ? -5.197 15.687 8.618 1.00 81.06 93 TYR A CA 1
ATOM 716 C C . TYR A 1 93 ? -3.783 15.202 8.942 1.00 81.06 93 TYR A C 1
ATOM 718 O O . TYR A 1 93 ? -3.016 15.890 9.620 1.00 81.06 93 TYR A O 1
ATOM 726 N N . ALA A 1 94 ? -3.371 14.081 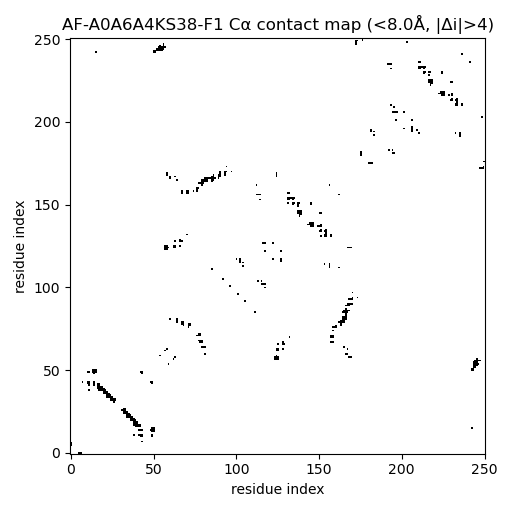8.350 1.00 80.62 94 ALA A N 1
ATOM 727 C CA . ALA A 1 94 ? -2.014 13.584 8.506 1.00 80.62 94 ALA A CA 1
ATOM 728 C C . ALA A 1 94 ? -0.968 14.636 8.069 1.00 80.62 94 ALA A C 1
ATOM 730 O O . ALA A 1 94 ? 0.104 14.720 8.666 1.00 80.62 94 ALA A O 1
ATOM 731 N N . ASN A 1 95 ? -1.275 15.464 7.055 1.00 76.31 95 ASN A N 1
ATOM 732 C CA . ASN A 1 95 ? -0.381 16.531 6.589 1.00 76.31 95 ASN A CA 1
ATOM 733 C C . ASN A 1 95 ? -0.227 17.679 7.602 1.00 76.31 95 ASN A C 1
ATOM 735 O O . ASN A 1 95 ? 0.781 18.384 7.538 1.00 76.31 95 ASN A O 1
ATOM 739 N N . GLN A 1 96 ? -1.195 17.883 8.503 1.00 80.50 96 GLN A N 1
ATOM 740 C CA . GLN A 1 96 ? -1.135 18.902 9.559 1.00 80.50 96 GLN A CA 1
ATOM 741 C C . GLN A 1 96 ? -0.213 18.467 10.706 1.00 80.50 96 GLN A C 1
ATOM 743 O O . GLN A 1 96 ? 0.512 19.289 11.257 1.00 80.50 96 GLN A O 1
ATOM 748 N N . ARG A 1 97 ? -0.159 17.162 11.004 1.00 80.44 97 ARG A N 1
ATOM 749 C CA . ARG A 1 97 ? 0.678 16.572 12.070 1.00 80.44 97 ARG A CA 1
ATOM 750 C C . ARG A 1 97 ? 2.119 16.283 11.659 1.00 80.44 97 ARG A C 1
ATOM 752 O O . ARG A 1 97 ? 2.866 15.650 12.392 1.00 80.44 97 ARG A O 1
ATOM 759 N N . VAL A 1 98 ? 2.547 16.731 10.481 1.00 73.81 98 VAL A N 1
ATOM 760 C CA . VAL A 1 98 ? 3.923 16.509 10.005 1.00 73.81 98 VAL A CA 1
ATOM 761 C C . VAL A 1 98 ? 4.968 17.250 10.847 1.00 73.81 98 VAL A C 1
ATOM 763 O O . VAL A 1 98 ? 6.090 16.770 10.978 1.00 73.81 98 VAL A O 1
ATOM 766 N N . GLY A 1 99 ? 4.609 18.404 11.422 1.00 72.06 99 GLY A N 1
ATOM 767 C CA . GLY A 1 99 ? 5.534 19.234 12.197 1.00 72.06 99 GLY A CA 1
ATOM 768 C C . GLY A 1 99 ? 5.848 18.684 13.590 1.00 72.06 99 GLY A C 1
ATOM 769 O O . GLY A 1 99 ? 6.954 18.880 14.080 1.00 72.06 99 GLY A O 1
ATOM 770 N N . ASP A 1 100 ? 4.900 17.977 14.209 1.00 78.94 100 ASP A N 1
ATOM 771 C CA . ASP A 1 100 ? 4.991 17.495 15.595 1.00 78.94 100 ASP A CA 1
ATOM 772 C C . ASP A 1 100 ? 4.927 15.960 15.712 1.00 78.94 100 ASP A C 1
ATOM 774 O O . ASP A 1 100 ? 5.417 15.374 16.681 1.00 78.94 100 ASP A O 1
ATOM 778 N N . CYS A 1 101 ? 4.358 15.282 14.712 1.00 76.69 101 CYS A N 1
ATOM 779 C CA . CYS A 1 101 ? 4.036 13.859 14.733 1.00 76.69 101 CYS A CA 1
ATOM 780 C C . CYS A 1 101 ? 3.272 13.448 16.005 1.00 76.69 101 CYS A C 1
ATOM 782 O O . CYS A 1 101 ? 3.529 12.360 16.544 1.00 76.69 101 CYS A O 1
ATOM 784 N N . ALA A 1 102 ? 2.399 14.329 16.504 1.00 81.88 102 ALA A N 1
ATOM 785 C CA . ALA A 1 102 ? 1.591 14.090 17.692 1.00 81.88 102 ALA A CA 1
ATOM 786 C C . ALA A 1 102 ? 0.424 13.144 17.368 1.00 81.88 102 ALA A C 1
ATOM 788 O O . ALA A 1 102 ? -0.258 13.306 16.356 1.00 81.88 102 ALA A O 1
ATOM 789 N N . LEU A 1 103 ? 0.166 12.169 18.248 1.00 85.81 103 LEU A N 1
ATOM 790 C CA . LEU A 1 103 ? -1.020 11.303 18.186 1.00 85.81 103 LEU A CA 1
ATOM 791 C C . LEU A 1 103 ? -2.231 12.028 18.792 1.00 85.81 103 LEU A C 1
ATOM 793 O O . LEU A 1 103 ? -2.823 11.577 19.767 1.00 85.81 103 LEU A O 1
ATOM 797 N N . GLN A 1 104 ? -2.544 13.199 18.245 1.00 88.56 104 GLN A N 1
ATOM 798 C CA . GLN A 1 104 ? -3.728 13.965 18.609 1.00 88.56 104 GLN A CA 1
ATOM 799 C C . GLN A 1 104 ? -4.817 13.658 17.587 1.00 88.56 104 GLN A C 1
ATOM 801 O O . GLN A 1 104 ? -4.550 13.726 16.386 1.00 88.56 104 GLN A O 1
ATOM 806 N N . HIS A 1 105 ? -6.024 13.343 18.048 1.00 88.44 105 HIS A N 1
ATOM 807 C CA . HIS A 1 105 ? -7.179 13.165 17.172 1.00 88.44 105 HIS A CA 1
ATOM 808 C C . HIS A 1 105 ? -7.590 14.477 16.499 1.00 88.44 105 HIS A C 1
ATOM 810 O O . HIS A 1 105 ? -7.327 15.557 17.041 1.00 88.44 105 HIS A O 1
ATOM 816 N N . SER A 1 106 ? -8.177 14.401 15.304 1.00 84.19 106 SER A N 1
ATOM 817 C CA . SER A 1 106 ? -8.662 15.596 14.605 1.00 84.19 106 SER A CA 1
ATOM 818 C C . SER A 1 106 ? -9.740 16.303 15.441 1.00 84.19 106 SER A C 1
ATOM 820 O O . SER A 1 106 ? -10.743 15.708 15.830 1.00 84.19 106 SER A O 1
ATOM 822 N N . GLU A 1 107 ? -9.514 17.577 15.795 1.00 68.19 107 GLU A N 1
ATOM 823 C CA . GLU A 1 107 ? -10.509 18.357 16.540 1.00 68.19 107 GLU A CA 1
ATOM 824 C C . GLU A 1 107 ? -11.709 18.632 15.633 1.00 68.19 107 GLU A C 1
ATOM 826 O O . GLU A 1 107 ? -11.564 19.248 14.576 1.00 68.19 107 GLU A O 1
ATOM 831 N N . GLY A 1 108 ? -12.891 18.167 16.047 1.00 55.03 108 GLY A N 1
ATOM 832 C CA . GLY A 1 108 ? -14.134 18.425 15.325 1.00 55.03 108 GLY A CA 1
ATOM 833 C C . GLY A 1 108 ? -15.010 17.220 15.017 1.00 55.03 108 GLY A C 1
ATOM 834 O O . GLY A 1 108 ? -15.835 17.367 14.127 1.00 55.03 108 GLY A O 1
ATOM 835 N N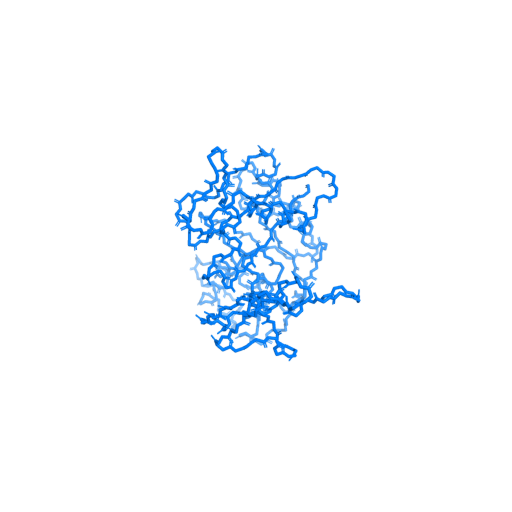 . GLY A 1 109 ? -14.864 16.083 15.719 1.00 47.66 109 GLY A N 1
ATOM 836 C CA . GLY A 1 109 ? -15.912 15.052 15.836 1.00 47.66 109 GLY A CA 1
ATOM 837 C C . GLY A 1 109 ? -16.703 14.819 14.549 1.00 47.66 109 GLY A C 1
ATOM 838 O O . GLY A 1 109 ? -17.932 14.900 14.557 1.00 47.66 109 GLY A O 1
ATOM 839 N N . GLY A 1 110 ? -15.990 14.643 13.432 1.00 47.53 110 GLY A N 1
ATOM 840 C CA . GLY A 1 110 ? -16.621 14.371 12.152 1.00 47.53 110 GLY A CA 1
ATOM 841 C C . GLY A 1 110 ? -17.455 13.104 12.282 1.00 47.53 110 GLY A C 1
ATOM 842 O O . GLY A 1 110 ? -17.220 12.283 13.160 1.00 47.53 110 GLY A O 1
ATOM 843 N N . GLN A 1 111 ? -18.429 12.921 11.404 1.00 59.78 111 GLN A N 1
ATOM 844 C CA . GLN A 1 111 ? -19.309 11.745 11.379 1.00 59.78 111 GLN A CA 1
ATOM 845 C C . GLN A 1 111 ? -18.567 10.387 11.275 1.00 59.78 111 GLN A C 1
ATOM 847 O O . GLN A 1 111 ? -19.212 9.341 11.338 1.00 59.78 111 GLN A O 1
ATOM 852 N N . ASP A 1 112 ? -17.237 10.403 11.144 1.00 67.12 112 ASP A N 1
ATOM 853 C CA . ASP A 1 112 ? -16.345 9.272 10.939 1.00 67.12 112 ASP A CA 1
ATOM 854 C C . ASP A 1 112 ? -15.477 9.003 12.184 1.00 67.12 112 ASP A C 1
ATOM 856 O O . ASP A 1 112 ? -14.957 9.921 12.819 1.00 67.12 112 ASP A O 1
ATOM 860 N N . GLY A 1 113 ? -15.281 7.726 12.519 1.00 83.38 113 GLY A N 1
ATOM 861 C CA . GLY A 1 113 ? -14.322 7.305 13.546 1.00 83.38 113 GLY A CA 1
ATOM 862 C C . GLY A 1 113 ? -12.867 7.413 13.074 1.00 83.38 113 GLY A C 1
ATOM 863 O O . GLY A 1 113 ? -12.591 7.351 11.876 1.00 83.38 113 GLY A O 1
ATOM 864 N N . GLU A 1 114 ? -11.915 7.537 14.005 1.00 89.19 114 GLU A N 1
ATOM 865 C CA . GLU A 1 114 ? -10.501 7.777 13.683 1.00 89.19 114 GLU A CA 1
ATOM 866 C C . GLU A 1 114 ? -9.558 6.881 14.494 1.00 89.19 114 GLU A C 1
ATOM 868 O O . GLU A 1 114 ? -9.644 6.814 15.716 1.00 89.19 114 GLU A O 1
ATOM 873 N N . ASN A 1 115 ? -8.592 6.264 13.806 1.00 92.25 115 ASN A N 1
ATOM 874 C CA . ASN A 1 115 ? -7.459 5.583 14.426 1.00 92.25 115 ASN A CA 1
ATOM 875 C C . ASN A 1 115 ? -6.147 6.227 13.972 1.00 92.25 115 ASN A C 1
ATOM 877 O O . ASN A 1 115 ? -5.936 6.468 12.781 1.00 92.25 115 ASN A O 1
ATOM 881 N N . LEU A 1 116 ? -5.230 6.445 14.915 1.00 89.94 116 LEU A N 1
ATOM 882 C CA . LEU A 1 116 ? -3.908 7.007 14.652 1.00 89.94 116 LEU A CA 1
ATOM 883 C C . LEU A 1 116 ? -2.821 5.999 15.012 1.00 89.94 116 LEU A C 1
ATOM 885 O O . LEU A 1 116 ? -2.959 5.189 15.927 1.00 89.94 116 LEU A O 1
ATOM 889 N N . ALA A 1 117 ? -1.718 6.038 14.273 1.00 88.62 117 ALA A N 1
ATOM 890 C CA . ALA A 1 117 ? -0.563 5.207 14.563 1.00 88.62 117 ALA A CA 1
ATOM 891 C C . ALA A 1 117 ? 0.728 5.906 14.149 1.00 88.62 117 ALA A C 1
ATOM 893 O O . ALA A 1 117 ? 0.790 6.607 13.137 1.00 88.62 117 ALA A O 1
ATOM 894 N N . LYS A 1 118 ? 1.786 5.654 14.919 1.00 82.50 118 LYS A N 1
ATOM 895 C CA . LYS A 1 118 ? 3.147 6.101 14.633 1.00 82.50 118 LYS A CA 1
ATOM 896 C C . LYS A 1 118 ? 4.100 4.943 14.886 1.00 82.50 118 LYS A C 1
ATOM 898 O O . LYS A 1 118 ? 3.971 4.231 15.874 1.00 82.50 118 LYS A O 1
ATOM 903 N N . GLY A 1 119 ? 5.076 4.789 14.004 1.00 72.19 119 GLY A N 1
ATOM 904 C CA . GLY A 1 119 ? 6.115 3.775 14.112 1.00 72.19 119 GLY A CA 1
ATOM 905 C C . GLY A 1 119 ? 7.375 4.213 13.376 1.00 72.19 119 GLY A C 1
ATOM 906 O O . GLY A 1 119 ? 7.356 5.179 12.612 1.00 72.19 119 GLY A O 1
ATOM 907 N N . SER A 1 120 ? 8.481 3.525 13.635 1.00 66.06 120 SER A N 1
ATOM 908 C CA . SER A 1 120 ? 9.774 3.759 12.989 1.00 66.06 120 SER A CA 1
ATOM 909 C C . SER A 1 120 ? 9.988 2.827 11.786 1.00 66.06 120 SER A C 1
ATOM 911 O O . SER A 1 120 ? 9.277 1.839 11.596 1.00 66.06 120 SER A O 1
ATOM 913 N N . GLY A 1 121 ? 10.983 3.135 10.948 1.00 62.38 121 GLY A N 1
ATOM 914 C CA . GLY A 1 121 ? 11.341 2.307 9.791 1.00 62.38 121 GLY A CA 1
ATOM 915 C C . GLY A 1 121 ? 10.286 2.314 8.677 1.00 62.38 121 GLY A C 1
ATOM 916 O O . GLY A 1 121 ? 9.644 3.329 8.420 1.00 62.38 121 GLY A O 1
ATOM 917 N N . ASP A 1 122 ? 10.102 1.175 8.002 1.00 60.25 122 ASP A N 1
ATOM 918 C CA . ASP A 1 122 ? 9.187 1.035 6.853 1.00 60.25 122 ASP A CA 1
ATOM 919 C C . ASP A 1 122 ? 7.681 1.069 7.228 1.00 60.25 122 ASP A C 1
ATOM 921 O O . ASP A 1 122 ? 6.841 0.915 6.335 1.00 60.25 122 ASP A O 1
ATOM 925 N N . PHE A 1 123 ? 7.351 1.298 8.511 1.00 69.31 123 PHE A N 1
ATOM 926 C CA . PHE A 1 123 ? 6.028 1.258 9.160 1.00 69.31 123 PHE A CA 1
ATOM 927 C C . PHE A 1 123 ? 4.834 1.411 8.206 1.00 69.31 123 PHE A C 1
ATOM 929 O O . PHE A 1 123 ? 4.510 2.504 7.730 1.00 69.31 123 PHE A O 1
ATOM 936 N N . THR A 1 124 ? 4.213 0.284 7.867 1.00 76.62 124 THR A N 1
ATOM 937 C CA . THR A 1 124 ? 3.209 0.182 6.804 1.00 76.62 124 THR A CA 1
ATOM 938 C C . THR A 1 124 ? 1.791 0.413 7.310 1.00 76.62 124 THR A C 1
ATOM 940 O O . THR A 1 124 ? 1.519 0.274 8.500 1.00 76.62 124 THR A O 1
ATOM 943 N N . GLY A 1 125 ? 0.864 0.702 6.395 1.00 80.88 125 GLY A N 1
ATOM 944 C CA . GLY A 1 125 ? -0.563 0.753 6.701 1.00 80.88 125 GLY A CA 1
ATOM 945 C C . GLY A 1 125 ? -1.067 -0.551 7.316 1.00 80.88 125 GLY A C 1
ATOM 946 O O . GLY A 1 125 ? -1.708 -0.532 8.360 1.00 80.88 125 GLY A O 1
ATOM 947 N N . ALA A 1 126 ? -0.677 -1.693 6.746 1.00 82.69 126 ALA A N 1
ATOM 948 C CA . ALA A 1 126 ? -1.000 -3.003 7.312 1.00 82.69 126 ALA A CA 1
ATOM 949 C C . ALA A 1 126 ? -0.396 -3.218 8.715 1.00 82.69 126 ALA A C 1
ATOM 951 O O . ALA A 1 126 ? -1.045 -3.816 9.569 1.00 82.69 126 ALA A O 1
ATOM 952 N N . ALA A 1 127 ? 0.816 -2.712 8.982 1.00 80.56 127 ALA A N 1
ATOM 953 C CA . ALA A 1 127 ? 1.421 -2.778 10.312 1.00 80.56 127 ALA A CA 1
ATOM 954 C C . ALA A 1 127 ? 0.670 -1.906 11.332 1.00 80.56 127 ALA A C 1
ATOM 956 O O . ALA A 1 127 ? 0.481 -2.341 12.464 1.00 80.56 127 ALA A O 1
ATOM 957 N N . ALA A 1 128 ? 0.193 -0.723 10.930 1.00 89.56 128 ALA A N 1
ATOM 958 C CA . ALA A 1 128 ? -0.664 0.114 11.770 1.00 89.56 128 ALA A CA 1
ATOM 959 C C . ALA A 1 128 ? -1.972 -0.607 12.136 1.00 89.56 128 ALA A C 1
ATOM 961 O O . ALA A 1 128 ? -2.312 -0.688 13.313 1.00 89.56 128 ALA A O 1
ATOM 962 N N . VAL A 1 129 ? -2.644 -1.226 11.157 1.00 91.62 129 VAL A N 1
ATOM 963 C CA . VAL A 1 129 ? -3.847 -2.037 11.419 1.00 91.62 129 VAL A CA 1
ATOM 964 C C . VAL A 1 129 ? -3.530 -3.227 12.322 1.00 91.62 129 VAL A C 1
ATOM 966 O O . VAL A 1 129 ? -4.302 -3.531 13.224 1.00 91.62 129 VAL A O 1
ATOM 969 N N . GLY A 1 130 ? -2.377 -3.872 12.132 1.00 87.69 130 GLY A N 1
ATOM 970 C CA . GLY A 1 130 ? -1.912 -4.955 12.997 1.00 87.69 130 GLY A CA 1
ATOM 971 C C . GLY A 1 130 ? -1.729 -4.534 14.459 1.00 87.69 130 GLY A C 1
ATOM 972 O O . GLY A 1 130 ? -2.073 -5.311 15.344 1.00 87.69 130 GLY A O 1
ATOM 973 N N . LEU A 1 131 ? -1.250 -3.311 14.721 1.00 88.94 131 LEU A N 1
ATOM 974 C CA . LEU A 1 131 ? -1.165 -2.767 16.083 1.00 88.94 131 LEU A CA 1
ATOM 975 C C . LEU A 1 131 ? -2.553 -2.590 16.703 1.00 88.94 131 LEU A C 1
ATOM 977 O O . LEU A 1 131 ? -2.768 -3.036 17.824 1.00 88.94 131 LEU A O 1
ATOM 981 N N . TRP A 1 132 ? -3.496 -2.004 15.963 1.00 95.81 132 TRP A N 1
ATOM 982 C CA . TRP A 1 132 ? -4.869 -1.810 16.437 1.00 95.81 132 TRP A CA 1
ATOM 983 C C . TRP A 1 132 ? -5.584 -3.142 16.679 1.00 95.81 132 TRP A C 1
ATOM 985 O O . TRP A 1 132 ? -6.213 -3.334 17.710 1.00 95.81 132 TRP A O 1
ATOM 995 N N . VAL A 1 133 ? -5.443 -4.111 15.770 1.00 94.50 133 VAL A N 1
ATOM 996 C CA . VAL A 1 133 ? -6.005 -5.465 15.932 1.00 94.50 133 VAL A CA 1
ATOM 997 C C . VAL A 1 133 ? -5.343 -6.226 17.082 1.00 94.50 133 VAL A C 1
ATOM 999 O O . VAL A 1 133 ? -5.977 -7.081 17.702 1.00 94.50 133 VAL A O 1
ATOM 1002 N N . GLY A 1 134 ? -4.091 -5.898 17.400 1.00 91.75 134 GLY A N 1
ATOM 1003 C CA . GLY A 1 134 ? -3.345 -6.459 18.520 1.00 91.75 134 GLY A CA 1
ATOM 1004 C C . GLY A 1 134 ? -3.963 -6.191 19.894 1.00 91.75 134 GLY A C 1
ATOM 1005 O O . GLY A 1 134 ? -3.617 -6.907 20.827 1.00 91.75 134 GLY A O 1
ATOM 1006 N N . GLU A 1 135 ? -4.899 -5.244 20.025 1.00 92.56 135 GLU A N 1
ATOM 1007 C CA . GLU A 1 135 ? -5.632 -5.001 21.279 1.00 92.56 135 GLU A CA 1
ATOM 1008 C C . GLU A 1 135 ? -6.734 -6.050 21.533 1.00 92.56 135 GLU A C 1
ATOM 1010 O O . GLU A 1 135 ? -7.245 -6.153 22.646 1.00 92.56 135 GLU A O 1
ATOM 1015 N N . LYS A 1 136 ? -7.083 -6.879 20.534 1.00 92.19 136 LYS A N 1
ATOM 1016 C CA . LYS A 1 136 ? -8.122 -7.922 20.637 1.00 92.19 136 LYS A CA 1
ATOM 1017 C C . LYS A 1 136 ? -8.023 -8.804 21.895 1.00 92.19 136 LYS A C 1
ATOM 1019 O O . LYS A 1 136 ? -9.073 -9.064 22.475 1.00 92.19 136 LYS A O 1
ATOM 1024 N N . PRO A 1 137 ? -6.843 -9.309 22.317 1.00 93.69 137 PRO A N 1
ATOM 1025 C CA . PRO A 1 137 ? -6.742 -10.166 23.500 1.00 93.69 137 PRO A CA 1
ATOM 1026 C C . PRO A 1 137 ? -7.108 -9.457 24.810 1.00 93.69 137 PRO A C 1
ATOM 1028 O O . PRO A 1 137 ? -7.428 -10.133 25.782 1.00 93.69 137 PRO A O 1
ATOM 1031 N N . ASP A 1 138 ? -7.049 -8.121 24.835 1.00 93.44 138 ASP A N 1
ATOM 1032 C CA . ASP A 1 138 ? -7.356 -7.295 26.003 1.00 93.44 138 ASP A CA 1
ATOM 1033 C C . ASP A 1 138 ? -8.840 -6.852 26.035 1.00 93.44 138 ASP A C 1
ATOM 1035 O O . ASP A 1 138 ? -9.270 -6.255 27.021 1.00 93.44 138 ASP A O 1
ATOM 1039 N N . TYR A 1 139 ? -9.632 -7.132 24.990 1.00 94.88 139 TYR A N 1
ATOM 1040 C CA . TYR A 1 139 ? -11.044 -6.741 24.888 1.00 94.88 139 TYR A CA 1
ATOM 1041 C C . TYR A 1 139 ? -11.993 -7.900 25.228 1.00 94.88 139 TYR A C 1
ATOM 1043 O O . TYR A 1 139 ? -11.915 -8.979 24.635 1.00 94.88 139 TYR A O 1
ATOM 1051 N N . ASP A 1 140 ? -12.932 -7.658 26.145 1.00 93.44 140 ASP A N 1
ATOM 1052 C CA . ASP A 1 140 ? -13.979 -8.606 26.528 1.00 93.44 140 ASP A CA 1
ATOM 1053 C C . ASP A 1 140 ? -15.328 -8.223 25.905 1.00 93.44 140 ASP A C 1
ATOM 1055 O O . ASP A 1 140 ? -15.944 -7.213 26.251 1.00 93.44 140 ASP A O 1
ATOM 1059 N N . TYR A 1 141 ? -15.816 -9.087 25.014 1.00 89.88 141 TYR A N 1
ATOM 1060 C CA . TYR A 1 141 ? -17.087 -8.923 24.308 1.00 89.88 141 TYR A CA 1
ATOM 1061 C C . TYR A 1 141 ? -18.311 -9.035 25.220 1.00 89.88 141 TYR A C 1
ATOM 1063 O O . TYR A 1 141 ? -19.341 -8.443 24.910 1.00 89.88 141 TYR A O 1
ATOM 1071 N N . ASN A 1 142 ? -18.230 -9.789 26.323 1.00 91.56 142 ASN A N 1
ATOM 1072 C CA . ASN A 1 142 ? -19.385 -10.007 27.199 1.00 91.56 142 ASN A CA 1
ATOM 1073 C C . ASN A 1 142 ? -19.685 -8.766 28.035 1.00 91.56 142 ASN A C 1
ATOM 1075 O O . ASN A 1 142 ? -20.842 -8.395 28.218 1.00 91.56 142 ASN A O 1
ATOM 1079 N N . SER A 1 143 ? -18.633 -8.134 28.552 1.00 93.56 143 SER A N 1
ATOM 1080 C CA . SER A 1 143 ? -18.742 -6.920 29.358 1.00 93.56 143 SER A CA 1
ATOM 1081 C C . SER A 1 143 ? -18.666 -5.642 28.524 1.00 93.56 143 SER A C 1
ATOM 1083 O O . SER A 1 143 ? -18.993 -4.574 29.035 1.00 93.56 143 SER A O 1
ATOM 1085 N N . ASN A 1 144 ? -18.257 -5.739 27.254 1.00 91.50 144 ASN A N 1
ATOM 1086 C CA . ASN A 1 144 ? -17.929 -4.599 26.401 1.00 91.50 144 ASN A CA 1
ATOM 1087 C C . ASN A 1 144 ? -16.887 -3.675 27.066 1.00 91.50 144 ASN A C 1
ATOM 1089 O O . ASN A 1 144 ? -17.008 -2.449 27.046 1.00 91.50 144 ASN A O 1
ATOM 1093 N N . THR A 1 145 ? -15.873 -4.272 27.701 1.00 93.81 145 THR A N 1
ATOM 1094 C CA . THR A 1 145 ? -14.807 -3.541 28.399 1.00 93.81 145 THR A CA 1
ATOM 1095 C C . THR A 1 145 ? -13.419 -3.983 27.954 1.00 93.81 145 THR A C 1
ATOM 1097 O O . THR A 1 145 ? -13.228 -5.045 27.364 1.00 93.81 145 THR A O 1
ATOM 1100 N N . CYS A 1 146 ? -12.437 -3.126 28.221 1.00 95.06 146 CYS A N 1
ATOM 1101 C CA . CYS A 1 146 ? -11.026 -3.420 28.021 1.00 95.06 146 CYS A CA 1
ATOM 1102 C C . CYS A 1 146 ? -10.393 -3.799 29.363 1.00 95.06 146 CYS A C 1
ATOM 1104 O O . CYS A 1 146 ? -10.778 -3.261 30.407 1.00 95.06 146 CYS A O 1
ATOM 1106 N N . ALA A 1 147 ? -9.405 -4.689 29.341 1.00 94.62 147 ALA A N 1
ATOM 1107 C CA . ALA A 1 147 ? -8.653 -5.072 30.525 1.00 94.62 147 ALA A CA 1
ATOM 1108 C C . ALA A 1 147 ? -8.040 -3.845 31.226 1.00 94.62 147 ALA A C 1
ATOM 1110 O O . ALA A 1 147 ? -7.679 -2.844 30.600 1.00 94.62 147 ALA A O 1
ATOM 1111 N N . ALA A 1 148 ? -7.918 -3.916 32.553 1.00 94.12 148 ALA A N 1
ATOM 1112 C CA . ALA A 1 148 ? -7.454 -2.792 33.358 1.00 94.12 148 ALA A CA 1
ATOM 1113 C C . ALA A 1 148 ? -6.072 -2.289 32.893 1.00 94.12 148 ALA A C 1
ATOM 1115 O O . ALA A 1 148 ? -5.118 -3.059 32.783 1.00 94.12 148 ALA A O 1
ATOM 1116 N N . GLY A 1 149 ? -5.973 -0.984 32.621 1.00 92.12 149 GLY A N 1
ATOM 1117 C CA . GLY A 1 149 ? -4.743 -0.343 32.139 1.00 92.12 149 GLY A CA 1
ATOM 1118 C C . GLY A 1 149 ? -4.419 -0.584 30.659 1.00 92.12 149 GLY A C 1
ATOM 1119 O O . GLY A 1 149 ? -3.336 -0.201 30.215 1.00 92.12 149 GLY A O 1
ATOM 1120 N N . LYS A 1 150 ? -5.321 -1.210 29.894 1.00 93.44 150 LYS A N 1
ATOM 1121 C CA . LYS A 1 150 ? -5.175 -1.440 28.451 1.00 93.44 150 LYS A CA 1
ATOM 1122 C C . LYS A 1 150 ? -6.004 -0.451 27.633 1.00 93.44 150 LYS A C 1
ATOM 1124 O O . LYS A 1 150 ? -6.888 0.229 28.149 1.00 93.44 150 LYS A O 1
ATOM 1129 N N . VAL A 1 151 ? -5.697 -0.382 26.340 1.00 90.75 151 VAL A N 1
ATOM 1130 C CA . VAL A 1 151 ? -6.433 0.403 25.343 1.00 90.75 151 VAL A CA 1
ATOM 1131 C C . VAL A 1 151 ? -6.990 -0.573 24.317 1.00 90.75 151 VAL A C 1
ATOM 1133 O O . VAL A 1 151 ? -6.241 -1.394 23.806 1.00 90.75 151 VAL A O 1
ATOM 1136 N N . CYS A 1 152 ? -8.294 -0.487 24.053 1.00 93.00 152 CYS A N 1
ATOM 1137 C CA . CYS A 1 152 ? -9.000 -1.314 23.064 1.00 93.00 152 CYS A CA 1
ATOM 1138 C C . CYS A 1 152 ? -9.805 -0.460 22.063 1.00 93.00 152 CYS A C 1
ATOM 1140 O O . CYS A 1 152 ? -10.612 -0.976 21.284 1.00 93.00 152 CYS A O 1
ATOM 1142 N N . GLY A 1 153 ? -9.655 0.869 22.131 1.00 91.25 153 GLY A N 1
ATOM 1143 C CA . GLY A 1 153 ? -10.420 1.818 21.319 1.00 91.25 153 GLY A CA 1
ATOM 1144 C C . GLY A 1 153 ? -10.134 1.665 19.827 1.00 91.25 153 GLY A C 1
ATOM 1145 O O . GLY A 1 153 ? -11.048 1.734 19.010 1.00 91.25 153 GLY A O 1
ATOM 1146 N N . HIS A 1 154 ? -8.887 1.356 19.465 1.00 94.69 154 HIS A N 1
ATOM 1147 C CA . HIS A 1 154 ? -8.541 1.173 18.065 1.00 94.69 154 HIS A CA 1
ATOM 1148 C C . HIS A 1 154 ? -9.104 -0.139 17.527 1.00 94.69 154 HIS A C 1
ATOM 1150 O O . HIS A 1 154 ? -9.634 -0.167 16.412 1.00 94.69 154 HIS A O 1
ATOM 1156 N N . TYR A 1 155 ? -9.027 -1.217 18.316 1.00 94.31 155 TYR A N 1
ATOM 1157 C CA . TYR A 1 155 ? -9.591 -2.508 17.941 1.00 94.31 155 TYR A CA 1
ATOM 1158 C C . TYR A 1 155 ? -11.096 -2.435 17.736 1.00 94.31 155 TYR A C 1
ATOM 1160 O O . TYR A 1 155 ? -11.593 -2.831 16.680 1.00 94.31 155 TYR A O 1
ATOM 1168 N N . THR A 1 156 ? -11.810 -1.895 18.723 1.00 93.12 156 THR A N 1
ATOM 1169 C CA . THR A 1 156 ? -13.266 -1.739 18.652 1.00 93.12 156 THR A CA 1
ATOM 1170 C C . THR A 1 156 ? -13.675 -0.901 17.445 1.00 93.12 156 THR A C 1
ATOM 1172 O O . THR A 1 156 ? -14.619 -1.277 16.756 1.00 93.12 156 THR A O 1
ATOM 1175 N N . GLN A 1 157 ? -12.911 0.137 17.088 1.00 93.38 157 GLN A N 1
ATOM 1176 C CA . GLN A 1 157 ? -13.146 0.901 15.863 1.00 93.38 157 GLN A CA 1
ATOM 1177 C C . GLN A 1 157 ? -12.910 0.083 14.575 1.00 93.38 157 GLN A C 1
ATOM 1179 O O . GLN A 1 157 ? -13.690 0.200 13.626 1.00 93.38 157 GLN A O 1
ATOM 1184 N N . VAL A 1 158 ? -11.880 -0.774 14.516 1.00 92.75 158 VAL A N 1
ATOM 1185 C CA . VAL A 1 158 ? -11.624 -1.658 13.355 1.00 92.75 158 VAL A CA 1
ATOM 1186 C C . VAL A 1 158 ? -12.798 -2.616 13.122 1.00 92.75 158 VAL A C 1
ATOM 1188 O O . VAL A 1 158 ? -13.207 -2.839 11.976 1.00 92.75 158 VAL A O 1
ATOM 1191 N N . VAL A 1 159 ? -13.359 -3.173 14.199 1.00 94.75 159 VAL A N 1
ATOM 1192 C CA . VAL A 1 159 ? -14.464 -4.145 14.138 1.00 94.75 159 VAL A CA 1
ATOM 1193 C C . VAL A 1 159 ? -15.847 -3.539 14.383 1.00 94.75 159 VAL A C 1
ATOM 1195 O O . VAL A 1 159 ? -16.806 -4.275 14.586 1.00 94.75 159 VAL A O 1
ATOM 1198 N N . TRP A 1 160 ? -15.982 -2.213 14.306 1.00 92.62 160 TRP A N 1
ATOM 1199 C CA . TRP A 1 160 ? -17.261 -1.545 14.531 1.00 92.62 160 TRP A CA 1
ATOM 1200 C C . TRP A 1 160 ? -18.252 -1.864 13.409 1.00 92.62 160 TRP A C 1
ATOM 1202 O O . TRP A 1 160 ? -17.997 -1.549 12.242 1.00 92.62 160 TRP A O 1
ATOM 1212 N N . GLU A 1 161 ? -19.381 -2.491 13.740 1.00 91.62 161 GLU A N 1
ATOM 1213 C CA . GLU A 1 161 ? -20.328 -3.021 12.749 1.00 91.62 161 GLU A CA 1
ATOM 1214 C C . GLU A 1 161 ? -20.826 -1.940 11.782 1.00 91.62 161 GLU A C 1
ATOM 1216 O O . GLU A 1 161 ? -20.765 -2.117 10.565 1.00 91.62 161 GLU A O 1
ATOM 1221 N N . ASN A 1 162 ? -21.196 -0.776 12.319 1.00 91.12 162 ASN A N 1
ATOM 1222 C CA . ASN A 1 162 ? -21.760 0.332 11.545 1.00 91.12 162 ASN A CA 1
ATOM 1223 C C . ASN A 1 162 ? -20.727 1.102 10.706 1.00 91.12 162 ASN A C 1
ATOM 1225 O O . ASN A 1 162 ? -21.098 1.910 9.853 1.00 91.12 162 ASN A O 1
ATOM 1229 N N . SER A 1 163 ? -19.431 0.866 10.913 1.00 90.25 163 SER A N 1
ATOM 1230 C CA . SER A 1 163 ? -18.386 1.471 10.091 1.00 90.25 163 SER A CA 1
ATOM 1231 C C . SER A 1 163 ? -18.219 0.651 8.812 1.00 90.25 163 SER A C 1
ATOM 1233 O O . SER A 1 163 ? -17.610 -0.414 8.818 1.00 90.25 163 SER A O 1
ATOM 1235 N N . VAL A 1 164 ? -18.782 1.144 7.707 1.00 92.50 164 VAL A N 1
ATOM 1236 C CA . VAL A 1 164 ? -18.792 0.447 6.401 1.00 92.50 164 VAL A CA 1
ATOM 1237 C C . VAL A 1 164 ? -17.876 1.089 5.353 1.00 92.50 164 VAL A C 1
ATOM 1239 O O . VAL A 1 164 ? -17.632 0.507 4.296 1.00 92.50 164 VAL A O 1
ATOM 1242 N N . ARG A 1 165 ? -17.340 2.278 5.642 1.00 90.88 165 ARG A N 1
ATOM 1243 C CA . ARG A 1 165 ? -16.444 3.043 4.765 1.00 90.88 165 ARG A CA 1
ATOM 1244 C C . ARG A 1 165 ? -15.096 3.245 5.441 1.00 90.88 165 ARG A C 1
ATOM 1246 O O . ARG A 1 165 ? -15.048 3.531 6.632 1.00 90.88 165 ARG A O 1
ATOM 1253 N N . LEU A 1 166 ? -14.019 3.092 4.675 1.00 90.06 166 LEU A N 1
ATOM 1254 C CA . LEU A 1 166 ? -12.646 3.244 5.148 1.00 90.06 166 LEU A CA 1
ATOM 1255 C C . LEU A 1 166 ? -11.859 4.168 4.219 1.00 90.06 166 LEU A C 1
ATOM 1257 O O . LEU A 1 166 ? -11.905 4.007 3.003 1.00 90.06 166 LEU A O 1
ATOM 1261 N N . GLY A 1 167 ? -11.075 5.068 4.800 1.00 86.81 167 GLY A N 1
ATOM 1262 C CA . GLY A 1 167 ? -10.055 5.836 4.098 1.00 86.81 167 GLY A CA 1
ATOM 1263 C C . GLY A 1 167 ? -8.851 6.044 5.008 1.00 86.81 167 GLY A C 1
ATOM 1264 O O . GLY A 1 167 ? -9.002 6.323 6.195 1.00 86.81 167 GLY A O 1
ATOM 1265 N N . CYS A 1 168 ? -7.645 5.847 4.483 1.00 86.88 168 CYS A N 1
ATOM 1266 C CA . CYS A 1 168 ? -6.411 5.902 5.267 1.00 86.88 168 CYS A CA 1
ATOM 1267 C C . CYS A 1 168 ? -5.300 6.605 4.491 1.00 86.88 168 CYS A C 1
ATOM 1269 O O . CYS A 1 168 ? -5.250 6.542 3.266 1.00 86.88 168 CYS A O 1
ATOM 1271 N N . ALA A 1 169 ? -4.363 7.211 5.218 1.00 77.94 169 ALA A N 1
ATOM 1272 C CA . ALA A 1 169 ? -3.227 7.910 4.632 1.00 77.94 169 ALA A CA 1
ATOM 1273 C C . ALA A 1 169 ? -1.939 7.691 5.438 1.00 77.94 169 ALA A C 1
ATOM 1275 O O . ALA A 1 169 ? -1.975 7.475 6.650 1.00 77.94 169 ALA A O 1
ATOM 1276 N N . ARG A 1 170 ? -0.778 7.794 4.771 1.00 75.38 170 ARG A N 1
ATOM 1277 C CA . ARG A 1 170 ? 0.551 7.752 5.412 1.00 75.38 170 ARG A CA 1
ATOM 1278 C C . ARG A 1 170 ? 1.430 8.925 4.977 1.00 75.38 170 ARG A C 1
ATOM 1280 O O . ARG A 1 170 ? 1.619 9.162 3.785 1.00 75.38 170 ARG A O 1
ATOM 1287 N N . GLN A 1 171 ? 2.089 9.567 5.943 1.00 65.00 171 GLN A N 1
ATOM 1288 C CA . GLN A 1 171 ? 3.026 10.695 5.770 1.00 65.00 171 GLN A CA 1
ATOM 1289 C C . GLN A 1 171 ? 4.391 10.339 5.139 1.00 65.00 171 GLN A C 1
ATOM 1291 O O . GLN A 1 171 ? 5.422 10.839 5.568 1.00 65.00 171 GLN A O 1
ATOM 1296 N N . TYR A 1 172 ? 4.455 9.477 4.120 1.00 54.72 172 TYR A N 1
ATOM 1297 C CA . TYR A 1 172 ? 5.750 9.087 3.528 1.00 54.72 172 TYR A CA 1
ATOM 1298 C C . TYR A 1 172 ? 5.999 9.681 2.143 1.00 54.72 172 TYR A C 1
ATOM 1300 O O . TYR A 1 172 ? 7.093 10.147 1.836 1.00 54.72 172 TYR A O 1
ATOM 1308 N N . ALA A 1 173 ? 4.976 9.682 1.291 1.00 51.75 173 ALA A N 1
ATOM 1309 C CA . ALA A 1 173 ? 5.123 10.164 -0.074 1.00 51.75 173 ALA A CA 1
ATOM 1310 C C . ALA A 1 173 ? 5.195 11.708 -0.113 1.00 51.75 173 ALA A C 1
ATOM 1312 O O . ALA A 1 173 ? 6.015 12.270 -0.837 1.00 51.75 173 ALA A O 1
ATOM 1313 N N . ASN A 1 174 ? 4.420 12.392 0.739 1.00 52.50 174 ASN A N 1
ATOM 1314 C CA . ASN A 1 174 ? 4.362 13.858 0.780 1.00 52.50 174 ASN A CA 1
ATOM 1315 C C . ASN A 1 174 ? 5.630 14.510 1.353 1.00 52.50 174 ASN A C 1
ATOM 1317 O O . ASN A 1 174 ? 6.000 15.584 0.891 1.00 52.50 174 ASN A O 1
ATOM 1321 N N . GLN A 1 175 ? 6.343 13.866 2.289 1.00 53.44 175 GLN A N 1
ATOM 1322 C CA . GLN A 1 175 ? 7.634 14.374 2.779 1.00 53.44 175 GLN A CA 1
ATOM 1323 C C . GLN A 1 175 ? 8.666 14.451 1.641 1.00 53.44 175 GLN A C 1
ATOM 1325 O O . GLN A 1 175 ? 9.359 15.448 1.487 1.00 53.44 175 GLN A O 1
ATOM 1330 N N . ARG A 1 176 ? 8.722 13.431 0.774 1.00 53.97 176 ARG A N 1
ATOM 1331 C CA . ARG A 1 176 ? 9.635 13.418 -0.382 1.00 53.97 176 ARG A CA 1
ATOM 1332 C C . ARG A 1 176 ? 9.213 14.375 -1.499 1.00 53.97 176 ARG A C 1
ATOM 1334 O O . ARG A 1 176 ? 10.081 14.910 -2.179 1.00 53.97 176 ARG A O 1
ATOM 1341 N N . ALA A 1 177 ? 7.911 14.603 -1.671 1.00 51.34 177 ALA A N 1
ATOM 1342 C CA . ALA A 1 177 ? 7.398 15.577 -2.634 1.00 51.34 177 ALA A CA 1
ATOM 1343 C C . ALA A 1 177 ? 7.684 17.032 -2.224 1.00 51.34 177 ALA A C 1
ATOM 1345 O O . ALA A 1 177 ? 7.946 17.854 -3.093 1.00 51.34 177 ALA A O 1
ATOM 1346 N N . ARG A 1 178 ? 7.681 17.345 -0.919 1.00 52.44 178 ARG A N 1
ATOM 1347 C CA . ARG A 1 178 ? 8.003 18.690 -0.406 1.00 52.44 178 ARG A CA 1
ATOM 1348 C C . ARG A 1 178 ? 9.476 19.057 -0.571 1.00 52.44 178 ARG A C 1
ATOM 1350 O O . ARG A 1 178 ? 9.775 20.195 -0.911 1.00 52.44 178 ARG A O 1
ATOM 1357 N N . ASP A 1 179 ? 10.372 18.090 -0.394 1.00 56.59 179 ASP A N 1
ATOM 1358 C CA . ASP A 1 179 ? 11.815 18.354 -0.400 1.00 56.59 179 ASP A CA 1
ATOM 1359 C C . ASP A 1 179 ? 12.453 18.166 -1.793 1.00 56.59 179 ASP A C 1
ATOM 1361 O O . ASP A 1 179 ? 13.659 18.355 -1.946 1.00 56.59 179 ASP A O 1
ATOM 1365 N N . CYS A 1 180 ? 11.678 17.738 -2.805 1.00 54.66 180 CYS A N 1
ATOM 1366 C CA . CYS A 1 180 ? 12.146 17.361 -4.154 1.00 54.66 180 CYS A CA 1
ATOM 1367 C C . CYS A 1 180 ? 13.373 16.422 -4.164 1.00 54.66 180 CYS A C 1
ATOM 1369 O O . CYS A 1 180 ? 14.093 16.311 -5.160 1.00 54.66 180 CYS A O 1
ATOM 1371 N N . ALA A 1 181 ? 13.618 15.721 -3.058 1.00 56.97 181 ALA A N 1
ATOM 1372 C CA . ALA A 1 181 ? 14.807 14.916 -2.866 1.00 56.97 181 ALA A CA 1
ATOM 1373 C C . ALA A 1 181 ? 14.595 13.527 -3.481 1.00 56.97 181 ALA A C 1
ATOM 1375 O O . ALA A 1 181 ? 13.831 12.707 -2.960 1.00 56.97 181 ALA A O 1
ATOM 1376 N N . LEU A 1 182 ? 15.314 13.237 -4.572 1.00 60.69 182 LEU A N 1
ATOM 1377 C CA . LEU A 1 182 ? 15.419 11.902 -5.177 1.00 60.69 182 LEU A CA 1
ATOM 1378 C C . LEU A 1 182 ? 16.275 10.977 -4.298 1.00 60.69 182 LEU A C 1
ATOM 1380 O O . LEU A 1 182 ? 17.357 10.539 -4.677 1.00 60.69 182 LEU A O 1
ATOM 1384 N N . GLN A 1 183 ? 15.800 10.706 -3.087 1.00 61.09 183 GLN A N 1
ATOM 1385 C CA . GLN A 1 183 ? 16.488 9.862 -2.122 1.00 61.09 183 GLN A CA 1
ATOM 1386 C C . GLN A 1 183 ? 15.708 8.575 -1.899 1.00 61.09 183 GLN A C 1
ATOM 1388 O O . GLN A 1 183 ? 14.541 8.586 -1.489 1.00 61.09 183 GLN A O 1
ATOM 1393 N N . HIS A 1 184 ? 16.377 7.445 -2.112 1.00 58.06 184 HIS A N 1
ATOM 1394 C CA . HIS A 1 184 ? 15.862 6.165 -1.656 1.00 58.06 184 HIS A CA 1
ATOM 1395 C C . HIS A 1 184 ? 15.724 6.178 -0.126 1.00 58.06 184 HIS A C 1
ATOM 1397 O O . HIS A 1 184 ? 16.571 6.702 0.594 1.00 58.06 184 HIS A O 1
ATOM 1403 N N . SER A 1 185 ? 14.646 5.572 0.374 1.00 55.81 185 SER A N 1
ATOM 1404 C CA . SER A 1 185 ? 14.565 5.090 1.759 1.00 55.81 185 SER A CA 1
ATOM 1405 C C . SER A 1 185 ? 15.866 4.349 2.107 1.00 55.81 185 SER A C 1
ATOM 1407 O O . SER A 1 185 ? 16.245 3.484 1.312 1.00 55.81 185 SER A O 1
ATOM 1409 N N . GLY A 1 186 ? 16.534 4.713 3.210 1.00 51.00 186 GLY A N 1
ATOM 1410 C CA . GLY A 1 186 ? 17.911 4.324 3.564 1.00 51.00 186 GLY A CA 1
ATOM 1411 C C . GLY A 1 186 ? 18.319 2.885 3.210 1.00 51.00 186 GLY A C 1
ATOM 1412 O O . GLY A 1 186 ? 17.521 1.948 3.290 1.00 51.00 186 GLY A O 1
ATOM 1413 N N . GLY A 1 187 ? 19.575 2.727 2.777 1.00 42.22 187 GLY A N 1
ATOM 1414 C CA . GLY A 1 187 ? 20.133 1.477 2.256 1.00 42.22 187 GLY A CA 1
ATOM 1415 C C . GLY A 1 187 ? 20.089 0.342 3.280 1.00 42.22 187 GLY A C 1
ATOM 1416 O O . GLY A 1 187 ? 20.749 0.409 4.309 1.00 42.22 187 GLY A O 1
ATOM 1417 N N . GLY A 1 188 ? 19.296 -0.694 2.991 1.00 45.69 188 GLY A N 1
ATOM 1418 C CA . GLY A 1 188 ? 19.130 -1.869 3.857 1.00 45.69 188 GLY A CA 1
ATOM 1419 C C . GLY A 1 188 ? 17.788 -2.595 3.708 1.00 45.69 188 GLY A C 1
ATOM 1420 O O . GLY A 1 188 ? 17.634 -3.712 4.193 1.00 45.69 188 GLY A O 1
ATOM 1421 N N . GLY A 1 189 ? 16.804 -1.999 3.027 1.00 50.75 189 GLY A N 1
ATOM 1422 C CA . GLY A 1 189 ? 15.501 -2.638 2.811 1.00 50.75 189 GLY A CA 1
ATOM 1423 C C . GLY A 1 189 ? 15.542 -3.816 1.825 1.00 50.75 189 GLY A C 1
ATOM 1424 O O . GLY A 1 189 ? 16.243 -3.772 0.818 1.00 50.75 189 GLY A O 1
ATOM 1425 N N . LYS A 1 190 ? 14.702 -4.836 2.057 1.00 54.16 190 LYS A N 1
ATOM 1426 C CA . LYS A 1 190 ? 14.518 -6.037 1.203 1.00 54.16 190 LYS A CA 1
ATOM 1427 C C . LYS A 1 190 ? 14.006 -5.736 -0.222 1.00 54.16 190 LYS A C 1
ATOM 1429 O O . LYS A 1 190 ? 13.918 -6.639 -1.051 1.00 54.16 190 LYS A O 1
ATOM 1434 N N . TYR A 1 191 ? 13.630 -4.490 -0.506 1.00 57.44 191 TYR A N 1
ATOM 1435 C CA . TYR A 1 191 ? 12.947 -4.090 -1.734 1.00 57.44 191 TYR A CA 1
ATOM 1436 C C . TYR A 1 191 ? 13.785 -3.120 -2.564 1.00 57.44 191 TYR A C 1
ATOM 1438 O O . TYR A 1 191 ? 14.227 -2.081 -2.063 1.00 57.44 191 TYR A O 1
ATOM 1446 N N . GLY A 1 192 ? 13.908 -3.435 -3.852 1.00 61.62 192 GLY A N 1
ATOM 1447 C CA . GLY A 1 192 ? 14.390 -2.519 -4.874 1.00 61.62 192 GLY A CA 1
ATOM 1448 C C . GLY A 1 192 ? 13.420 -1.363 -5.114 1.00 61.62 192 GLY A C 1
ATOM 1449 O O . GLY A 1 192 ? 12.203 -1.542 -5.026 1.00 61.62 192 GLY A O 1
ATOM 1450 N N . LYS A 1 193 ? 13.943 -0.162 -5.382 1.00 68.69 193 LYS A N 1
ATOM 1451 C CA . LYS A 1 193 ? 13.142 1.065 -5.505 1.00 68.69 193 LYS A CA 1
ATOM 1452 C C . LYS A 1 193 ? 13.537 1.821 -6.766 1.00 68.69 193 LYS A C 1
ATOM 1454 O O . LYS A 1 193 ? 14.695 2.191 -6.896 1.00 68.69 193 LYS A O 1
ATOM 1459 N N . ASN A 1 194 ? 12.561 2.137 -7.612 1.00 73.44 194 ASN A N 1
ATOM 1460 C CA . ASN A 1 194 ? 12.735 3.102 -8.692 1.00 73.44 194 ASN A CA 1
ATOM 1461 C C . ASN A 1 194 ? 11.957 4.374 -8.368 1.00 73.44 194 ASN A C 1
ATOM 1463 O O . ASN A 1 194 ? 10.809 4.308 -7.923 1.00 73.44 194 ASN A O 1
ATOM 1467 N N . ILE A 1 195 ? 12.588 5.525 -8.584 1.00 73.88 195 ILE A N 1
ATOM 1468 C CA . ILE A 1 195 ? 11.989 6.841 -8.358 1.00 73.88 195 ILE A CA 1
ATOM 1469 C C . ILE A 1 195 ? 12.047 7.597 -9.683 1.00 73.88 195 ILE A C 1
ATOM 1471 O O . ILE A 1 195 ? 13.005 7.476 -10.441 1.00 73.88 195 ILE A O 1
ATOM 1475 N N . ALA A 1 196 ? 10.992 8.339 -9.998 1.00 73.94 196 ALA A N 1
ATOM 1476 C CA . ALA A 1 196 ? 10.985 9.255 -11.126 1.00 73.94 196 ALA A CA 1
ATOM 1477 C C . ALA A 1 196 ? 10.243 10.527 -10.734 1.00 73.94 196 ALA A C 1
ATOM 1479 O O . ALA A 1 196 ? 9.205 10.468 -10.075 1.00 73.94 196 ALA A O 1
ATOM 1480 N N . VAL A 1 197 ? 10.773 11.655 -11.187 1.00 69.31 197 VAL A N 1
ATOM 1481 C CA . VAL A 1 197 ? 10.142 12.970 -11.121 1.00 69.31 197 VAL A CA 1
ATOM 1482 C C . VAL A 1 197 ? 9.984 13.470 -12.549 1.00 69.31 197 VAL A C 1
ATOM 1484 O O . VAL A 1 197 ? 10.855 13.255 -13.391 1.00 69.31 197 VAL A O 1
ATOM 1487 N N . GLY A 1 198 ? 8.870 14.136 -12.815 1.00 66.94 198 GLY A N 1
ATOM 1488 C CA . GLY A 1 198 ? 8.616 14.810 -14.077 1.00 66.94 198 GLY A CA 1
ATOM 1489 C C . GLY A 1 198 ? 7.610 15.934 -13.879 1.00 66.94 198 GLY A C 1
ATOM 1490 O O . GLY A 1 198 ? 6.857 15.937 -12.907 1.00 66.94 198 GLY A O 1
ATOM 1491 N N . SER A 1 199 ? 7.626 16.901 -14.789 1.00 65.69 199 SER A N 1
ATOM 1492 C CA . SER A 1 199 ? 6.691 18.025 -14.814 1.00 65.69 199 SER A CA 1
ATOM 1493 C C . SER A 1 199 ? 5.453 17.710 -15.666 1.00 65.69 199 SER A C 1
ATOM 1495 O O . SER A 1 199 ? 5.455 16.783 -16.479 1.00 65.69 199 SER A O 1
ATOM 1497 N N . GLY A 1 200 ? 4.381 18.489 -15.489 1.00 69.06 200 GLY A N 1
ATOM 1498 C CA . GLY A 1 200 ? 3.147 18.354 -16.275 1.00 69.06 200 GLY A CA 1
ATOM 1499 C C . GLY A 1 200 ? 2.344 17.089 -15.944 1.00 69.06 200 GLY A C 1
ATOM 1500 O O . GLY A 1 200 ? 2.302 16.654 -14.793 1.00 69.06 200 GLY A O 1
ATOM 1501 N N . ASP A 1 201 ? 1.691 16.486 -16.946 1.00 67.25 201 ASP A N 1
ATOM 1502 C CA . ASP A 1 201 ? 0.945 15.227 -16.778 1.00 67.25 201 ASP A CA 1
ATOM 1503 C C . ASP A 1 201 ? 1.885 14.011 -16.741 1.00 67.25 201 ASP A C 1
ATOM 1505 O O . ASP A 1 201 ? 1.870 13.119 -17.593 1.00 67.25 201 ASP A O 1
ATOM 1509 N N . PHE A 1 202 ? 2.769 13.991 -15.746 1.00 69.88 202 PHE A N 1
ATOM 1510 C CA . PHE A 1 202 ? 3.710 12.902 -15.561 1.00 69.88 202 PHE A CA 1
ATOM 1511 C C . PHE A 1 202 ? 2.973 11.648 -15.066 1.00 69.88 202 PHE A C 1
ATOM 1513 O O . PHE A 1 202 ? 2.536 11.522 -13.911 1.00 69.88 202 PHE A O 1
ATOM 1520 N N . THR A 1 203 ? 2.769 10.708 -15.989 1.00 69.75 203 THR A N 1
ATOM 1521 C CA . THR A 1 203 ? 2.043 9.463 -15.728 1.00 69.75 203 THR A CA 1
ATOM 1522 C C . THR A 1 203 ? 2.962 8.372 -15.179 1.00 69.75 203 THR A C 1
ATOM 1524 O O . THR A 1 203 ? 4.177 8.378 -15.376 1.00 69.75 203 THR A O 1
ATOM 1527 N N . ARG A 1 204 ? 2.370 7.351 -14.545 1.00 66.19 204 ARG A N 1
ATOM 1528 C CA . ARG A 1 204 ? 3.105 6.136 -14.142 1.00 66.19 204 ARG A CA 1
ATOM 1529 C C . ARG A 1 204 ? 3.773 5.453 -15.344 1.00 66.19 204 ARG A C 1
ATOM 1531 O O . ARG A 1 204 ? 4.873 4.931 -15.217 1.00 66.19 204 ARG A O 1
ATOM 1538 N N . ALA A 1 205 ? 3.126 5.483 -16.510 1.00 70.06 205 ALA A N 1
ATOM 1539 C CA . ALA A 1 205 ? 3.684 4.936 -17.743 1.00 70.06 205 ALA A CA 1
ATOM 1540 C C . ALA A 1 205 ? 4.895 5.745 -18.233 1.00 70.06 205 ALA A C 1
ATOM 1542 O O . ALA A 1 205 ? 5.869 5.150 -18.686 1.00 70.06 205 ALA A O 1
ATOM 1543 N N . ALA A 1 206 ? 4.869 7.074 -18.089 1.00 75.31 206 ALA A N 1
ATOM 1544 C CA . ALA A 1 206 ? 6.013 7.929 -18.398 1.00 75.31 206 ALA A CA 1
ATOM 1545 C C . ALA A 1 206 ? 7.206 7.629 -17.475 1.00 75.31 206 ALA A C 1
ATOM 1547 O O . ALA A 1 206 ? 8.320 7.461 -17.965 1.00 75.31 206 ALA A O 1
ATOM 1548 N N . ALA A 1 207 ? 6.966 7.455 -16.170 1.00 78.00 207 ALA A N 1
ATOM 1549 C CA . ALA A 1 207 ? 7.995 7.041 -15.213 1.00 78.00 207 ALA A CA 1
ATOM 1550 C C . ALA A 1 207 ? 8.645 5.700 -15.591 1.00 78.00 207 ALA A C 1
ATOM 1552 O O . ALA A 1 207 ? 9.867 5.608 -15.690 1.00 78.00 207 ALA A O 1
ATOM 1553 N N . VAL A 1 208 ? 7.835 4.677 -15.886 1.00 77.94 208 VAL A N 1
ATOM 1554 C CA . VAL A 1 208 ? 8.341 3.371 -16.341 1.00 77.94 208 VAL A CA 1
ATOM 1555 C C . VAL A 1 208 ? 9.090 3.496 -17.669 1.00 77.94 208 VAL A C 1
ATOM 1557 O O . VAL A 1 208 ? 10.126 2.861 -17.851 1.00 77.94 208 VAL A O 1
ATOM 1560 N N . GLY A 1 209 ? 8.606 4.337 -18.585 1.00 81.81 209 GLY A N 1
ATOM 1561 C CA . GLY A 1 209 ? 9.272 4.620 -19.854 1.00 81.81 209 GLY A CA 1
ATOM 1562 C C . GLY A 1 209 ? 10.672 5.209 -19.675 1.00 81.81 209 GLY A C 1
ATOM 1563 O O . GLY A 1 209 ? 11.585 4.799 -20.389 1.00 81.81 209 GLY A O 1
ATOM 1564 N N . LEU A 1 210 ? 10.861 6.108 -18.702 1.00 83.19 210 LEU A N 1
ATOM 1565 C CA . LEU A 1 210 ? 12.181 6.648 -18.359 1.00 83.19 210 LEU A CA 1
ATOM 1566 C C . LEU A 1 210 ? 13.118 5.554 -17.839 1.00 83.19 210 LEU A C 1
ATOM 1568 O O . LEU A 1 210 ? 14.227 5.425 -18.347 1.00 83.19 210 LEU A O 1
ATOM 1572 N N . TRP A 1 211 ? 12.658 4.722 -16.903 1.00 86.81 211 TRP A N 1
ATOM 1573 C CA . TRP A 1 211 ? 13.468 3.628 -16.354 1.00 86.81 211 TRP A CA 1
ATOM 1574 C C . TRP A 1 211 ? 13.868 2.605 -17.418 1.00 86.81 211 TRP A C 1
ATOM 1576 O O . TRP A 1 211 ? 15.001 2.146 -17.448 1.00 86.81 211 TRP A O 1
ATOM 1586 N N . VAL A 1 212 ? 12.951 2.254 -18.324 1.00 84.12 212 VAL A N 1
ATOM 1587 C CA . VAL A 1 212 ? 13.222 1.295 -19.405 1.00 84.12 212 VAL A CA 1
ATOM 1588 C C . VAL A 1 212 ? 14.156 1.881 -20.467 1.00 84.12 212 VAL A C 1
ATOM 1590 O O . VAL A 1 212 ? 14.837 1.124 -21.157 1.00 84.12 212 VAL A O 1
ATOM 1593 N N . ARG A 1 213 ? 14.222 3.209 -20.615 1.00 85.44 213 ARG A N 1
ATOM 1594 C CA . ARG A 1 213 ? 15.074 3.862 -21.618 1.00 85.44 213 ARG A CA 1
ATOM 1595 C C . ARG A 1 213 ? 16.564 3.642 -21.361 1.00 85.44 213 ARG A C 1
ATOM 1597 O O . ARG A 1 213 ? 17.301 3.556 -22.339 1.00 85.44 213 ARG A O 1
ATOM 1604 N N . GLU A 1 214 ? 16.980 3.437 -20.110 1.00 84.94 214 GLU A N 1
ATOM 1605 C CA . GLU A 1 214 ? 18.383 3.135 -19.770 1.00 84.94 214 GLU A CA 1
ATOM 1606 C C . GLU A 1 214 ? 18.884 1.836 -20.434 1.00 84.94 214 GLU A C 1
ATOM 1608 O O . GLU A 1 214 ? 20.085 1.609 -20.537 1.00 84.94 214 GLU A O 1
ATOM 1613 N N . ARG A 1 215 ? 17.987 0.990 -20.969 1.00 82.81 215 ARG A N 1
ATOM 1614 C CA . ARG A 1 215 ? 18.358 -0.183 -21.778 1.00 82.81 215 ARG A CA 1
ATOM 1615 C C . ARG A 1 215 ? 19.229 0.141 -22.989 1.00 82.81 215 ARG A C 1
ATOM 1617 O O . ARG A 1 215 ? 19.869 -0.766 -23.511 1.00 82.81 215 ARG A O 1
ATOM 1624 N N . LEU A 1 216 ? 19.147 1.373 -23.498 1.00 85.38 216 LEU A N 1
ATOM 1625 C CA . LEU A 1 216 ? 19.925 1.822 -24.654 1.00 85.38 216 LEU A CA 1
ATOM 1626 C C . LEU A 1 216 ? 21.415 1.919 -24.310 1.00 85.38 216 LEU A C 1
ATOM 1628 O O . LEU A 1 216 ? 22.250 1.717 -25.185 1.00 85.38 216 LEU A O 1
ATOM 1632 N N . ASP A 1 217 ? 21.717 2.147 -23.033 1.00 86.06 217 ASP A N 1
ATOM 1633 C CA . ASP A 1 217 ? 23.064 2.334 -22.504 1.00 86.06 217 ASP A CA 1
ATOM 1634 C C . ASP A 1 217 ? 23.573 1.084 -21.765 1.00 86.06 217 ASP A C 1
ATOM 1636 O O . ASP A 1 217 ? 24.705 1.051 -21.290 1.00 86.06 217 ASP A O 1
ATOM 1640 N N . TYR A 1 218 ? 22.760 0.028 -21.666 1.00 77.56 218 TYR A N 1
ATOM 1641 C CA . TYR A 1 218 ? 23.106 -1.203 -20.959 1.00 77.56 218 TYR A CA 1
ATOM 1642 C C . TYR A 1 218 ? 23.703 -2.262 -21.895 1.00 77.56 218 TYR A C 1
ATOM 1644 O O . TYR A 1 218 ? 23.073 -2.700 -22.861 1.00 77.56 218 TYR A O 1
ATOM 1652 N N . ASN A 1 219 ? 24.912 -2.729 -21.578 1.00 77.50 219 ASN A N 1
ATOM 1653 C CA . ASN A 1 219 ? 25.601 -3.776 -22.321 1.00 77.50 219 ASN A CA 1
ATOM 1654 C C . ASN A 1 219 ? 25.322 -5.159 -21.711 1.00 77.50 219 ASN A C 1
ATOM 1656 O O . ASN A 1 219 ? 25.830 -5.510 -20.646 1.00 77.50 219 ASN A O 1
ATOM 1660 N N . TYR A 1 220 ? 24.558 -5.976 -22.437 1.00 74.75 220 TYR A N 1
ATOM 1661 C CA . TYR A 1 220 ? 24.168 -7.326 -22.015 1.00 74.75 220 TYR A CA 1
ATOM 1662 C C . TYR A 1 220 ? 25.325 -8.333 -21.982 1.00 74.75 220 TYR A C 1
ATOM 1664 O O . TYR A 1 220 ? 25.224 -9.331 -21.276 1.00 74.75 220 TYR A O 1
ATOM 1672 N N . ASN A 1 221 ? 26.414 -8.090 -22.719 1.00 62.06 221 ASN A N 1
ATOM 1673 C CA . ASN A 1 221 ? 27.563 -8.998 -22.758 1.00 62.06 221 ASN A CA 1
ATOM 1674 C C . ASN A 1 221 ? 28.483 -8.791 -21.553 1.00 62.06 221 ASN A C 1
ATOM 1676 O O . ASN A 1 221 ? 29.013 -9.757 -21.012 1.00 62.06 221 ASN A O 1
ATOM 1680 N N . SER A 1 222 ? 28.678 -7.538 -21.134 1.00 73.44 222 SER A N 1
ATOM 1681 C CA . SER A 1 222 ? 29.525 -7.205 -19.983 1.00 73.44 222 SER A CA 1
ATOM 1682 C C . SER A 1 222 ? 28.747 -7.047 -18.680 1.00 73.44 222 SER A C 1
ATOM 1684 O O . SER A 1 222 ? 29.370 -6.958 -17.626 1.00 73.44 222 SER A O 1
ATOM 1686 N N . ASN A 1 223 ? 27.410 -7.012 -18.728 1.00 70.50 223 ASN A N 1
ATOM 1687 C CA . ASN A 1 223 ? 26.557 -6.684 -17.582 1.00 70.50 223 ASN A CA 1
ATOM 1688 C C . ASN A 1 223 ? 26.924 -5.312 -16.968 1.00 70.50 223 ASN A C 1
ATOM 1690 O O . ASN A 1 223 ? 26.875 -5.122 -15.753 1.00 70.50 223 ASN A O 1
ATOM 1694 N N . MET A 1 224 ? 27.323 -4.355 -17.812 1.00 77.50 224 MET A N 1
ATOM 1695 C CA . MET A 1 224 ? 27.720 -3.004 -17.401 1.00 77.50 224 MET A CA 1
ATOM 1696 C C . MET A 1 224 ? 26.940 -1.940 -18.168 1.00 77.50 224 MET A C 1
ATOM 1698 O O . MET A 1 224 ? 26.549 -2.137 -19.318 1.00 77.50 224 MET A O 1
ATOM 1702 N N . CYS A 1 225 ? 26.742 -0.789 -17.530 1.00 81.00 225 CYS A N 1
ATOM 1703 C CA . CYS A 1 225 ? 26.237 0.407 -18.195 1.00 81.00 225 CYS A CA 1
ATOM 1704 C C . CYS A 1 225 ? 27.371 1.092 -18.974 1.00 81.00 225 CYS A C 1
ATOM 1706 O O . CYS A 1 225 ? 28.545 0.957 -18.612 1.00 81.00 225 CYS A O 1
ATOM 1708 N N . ALA A 1 226 ? 27.032 1.830 -20.028 1.00 84.12 226 ALA A N 1
ATOM 1709 C CA . ALA A 1 226 ? 27.971 2.674 -20.750 1.00 84.12 226 ALA A CA 1
ATOM 1710 C C . ALA A 1 226 ? 28.661 3.657 -19.790 1.00 84.12 226 ALA A C 1
ATOM 1712 O O . ALA A 1 226 ? 28.076 4.108 -18.803 1.00 84.12 226 ALA A O 1
ATOM 1713 N N . ALA A 1 227 ? 29.922 3.986 -20.074 1.00 80.25 227 ALA A N 1
ATOM 1714 C CA . ALA A 1 227 ? 30.708 4.865 -19.217 1.00 80.25 227 ALA A CA 1
ATOM 1715 C C . ALA A 1 227 ? 29.994 6.215 -19.010 1.00 80.25 227 ALA A C 1
ATOM 1717 O O . ALA A 1 227 ? 29.613 6.872 -19.977 1.00 80.25 227 ALA A O 1
ATOM 1718 N N . GLY A 1 228 ? 29.808 6.608 -17.746 1.00 77.00 228 GLY A N 1
ATOM 1719 C CA . GLY A 1 228 ? 29.111 7.843 -17.365 1.00 77.00 228 GLY A CA 1
ATOM 1720 C C . GLY A 1 228 ? 27.589 7.725 -17.216 1.00 77.00 228 GLY A C 1
ATOM 1721 O O . GLY A 1 228 ? 26.958 8.704 -16.825 1.00 77.00 228 GLY A O 1
ATOM 1722 N N . TRP A 1 229 ? 26.999 6.553 -17.468 1.00 80.38 229 TRP A N 1
ATOM 1723 C CA . TRP A 1 229 ? 25.557 6.324 -17.352 1.00 80.38 229 TRP A CA 1
ATOM 1724 C C . TRP A 1 229 ? 25.197 5.430 -16.161 1.00 80.38 229 TRP A C 1
ATOM 1726 O O . TRP A 1 229 ? 25.990 4.609 -15.697 1.00 80.38 229 TRP A O 1
ATOM 1736 N N . VAL A 1 230 ? 23.962 5.581 -15.673 1.00 80.19 230 VAL A N 1
ATOM 1737 C CA . VAL A 1 230 ? 23.376 4.753 -14.612 1.00 80.19 230 VAL A CA 1
ATOM 1738 C C . VAL A 1 230 ? 22.231 3.946 -15.215 1.00 80.19 230 VAL A C 1
ATOM 1740 O O . VAL A 1 230 ? 21.253 4.515 -15.678 1.00 80.19 230 VAL A O 1
ATOM 1743 N N . CYS A 1 231 ? 22.353 2.618 -15.187 1.00 82.69 231 CYS A N 1
ATOM 1744 C CA . CYS A 1 231 ? 21.347 1.676 -15.701 1.00 82.69 231 CYS A CA 1
ATOM 1745 C C . CYS A 1 231 ? 20.585 0.961 -14.562 1.00 82.69 231 CYS A C 1
ATOM 1747 O O . CYS A 1 231 ? 20.056 -0.145 -14.727 1.00 82.69 231 CYS A O 1
ATOM 1749 N N . GLY A 1 232 ? 20.631 1.538 -13.357 1.00 78.00 232 GLY A N 1
ATOM 1750 C CA . GLY A 1 232 ? 20.091 0.950 -12.133 1.00 78.00 232 GLY A CA 1
ATOM 1751 C C . GLY A 1 232 ? 18.570 0.800 -12.156 1.00 78.00 232 GLY A C 1
ATOM 1752 O O . GLY A 1 232 ? 18.050 -0.210 -11.683 1.00 78.00 232 GLY A O 1
ATOM 1753 N N . HIS A 1 233 ? 17.844 1.745 -12.758 1.00 82.44 233 HIS A N 1
ATOM 1754 C CA . HIS A 1 233 ? 16.392 1.639 -12.838 1.00 82.44 233 HIS A CA 1
ATOM 1755 C C . HIS A 1 233 ? 15.976 0.547 -13.821 1.00 82.44 233 HIS A C 1
ATOM 1757 O O . HIS A 1 233 ? 15.054 -0.216 -13.522 1.00 82.44 233 HIS A O 1
ATOM 1763 N N . TYR A 1 234 ? 16.661 0.429 -14.962 1.00 81.94 234 TYR A N 1
ATOM 1764 C CA . TYR A 1 234 ? 16.384 -0.615 -15.948 1.00 81.94 234 TYR A CA 1
ATOM 1765 C C . TYR A 1 234 ? 16.646 -2.013 -15.394 1.00 81.94 234 TYR A C 1
ATOM 1767 O O . TYR A 1 234 ? 15.778 -2.888 -15.466 1.00 81.94 234 TYR A O 1
ATOM 1775 N N . THR A 1 235 ? 17.813 -2.219 -14.786 1.00 77.94 235 THR A N 1
ATOM 1776 C CA . THR A 1 235 ? 18.156 -3.508 -14.170 1.00 77.94 235 THR A CA 1
ATOM 1777 C C . THR A 1 235 ? 17.194 -3.869 -13.037 1.00 77.94 235 THR A C 1
ATOM 1779 O O . THR A 1 235 ? 16.798 -5.029 -12.919 1.00 77.94 235 THR A O 1
ATOM 1782 N N . GLN A 1 236 ? 16.707 -2.884 -12.277 1.00 74.69 236 GLN A N 1
ATOM 1783 C CA . GLN A 1 236 ? 15.688 -3.092 -11.250 1.00 74.69 236 GLN A CA 1
ATOM 1784 C C . GLN A 1 236 ? 14.311 -3.484 -11.820 1.00 74.69 236 GLN A C 1
ATOM 1786 O O . GLN A 1 236 ? 13.621 -4.306 -11.208 1.00 74.69 236 GLN A O 1
ATOM 1791 N N . VAL A 1 237 ? 13.913 -2.942 -12.983 1.00 74.56 237 VAL A N 1
ATOM 1792 C CA . VAL A 1 237 ? 12.673 -3.330 -13.695 1.00 74.56 237 VAL A CA 1
ATOM 1793 C C . VAL A 1 237 ? 12.729 -4.790 -14.149 1.00 74.56 237 VAL A C 1
ATOM 1795 O O . VAL A 1 237 ? 11.710 -5.476 -14.133 1.00 74.56 237 VAL A O 1
ATOM 1798 N N . LEU A 1 238 ? 13.911 -5.267 -14.542 1.00 73.62 238 LEU A N 1
ATOM 1799 C CA . LEU A 1 238 ? 14.116 -6.613 -15.083 1.00 73.62 238 LEU A CA 1
ATOM 1800 C C . LEU A 1 238 ? 14.566 -7.652 -14.056 1.00 73.62 238 LEU A C 1
ATOM 1802 O O . LEU A 1 238 ? 14.807 -8.807 -14.413 1.00 73.62 238 LEU A O 1
ATOM 1806 N N . TRP A 1 239 ? 14.717 -7.269 -12.789 1.00 69.69 239 TRP A N 1
ATOM 1807 C CA . TRP A 1 239 ? 15.298 -8.156 -11.793 1.00 69.69 239 TRP A CA 1
ATOM 1808 C C . TRP A 1 239 ? 14.424 -9.404 -11.608 1.00 69.69 239 TRP A C 1
ATOM 1810 O O . TRP A 1 239 ? 13.276 -9.323 -11.177 1.00 69.69 239 TRP A O 1
ATOM 1820 N N . ARG A 1 240 ? 15.005 -10.575 -11.911 1.00 61.62 240 ARG A N 1
ATOM 1821 C CA . ARG A 1 240 ? 14.371 -11.908 -11.906 1.00 61.62 240 ARG A CA 1
ATOM 1822 C C . ARG A 1 240 ? 13.473 -12.197 -10.697 1.00 61.62 240 ARG A C 1
ATOM 1824 O O . ARG A 1 240 ? 12.456 -12.863 -10.842 1.00 61.62 240 ARG A O 1
ATOM 1831 N N . ASN A 1 241 ? 13.854 -11.730 -9.509 1.00 59.34 241 ASN A N 1
ATOM 1832 C CA . ASN A 1 241 ? 13.136 -12.022 -8.265 1.00 59.34 241 ASN A CA 1
ATOM 1833 C C . ASN A 1 241 ? 12.055 -10.979 -7.929 1.00 59.34 241 ASN A C 1
ATOM 1835 O O . ASN A 1 241 ? 11.375 -11.105 -6.907 1.00 59.34 241 ASN A O 1
ATOM 1839 N N . THR A 1 242 ? 11.866 -9.962 -8.773 1.00 59.44 242 THR A N 1
ATOM 1840 C CA . THR A 1 242 ? 10.806 -8.961 -8.623 1.00 59.44 242 THR A CA 1
ATOM 1841 C C . THR A 1 242 ? 9.465 -9.573 -9.014 1.00 59.44 242 THR A C 1
ATOM 1843 O O . THR A 1 242 ? 8.972 -9.426 -10.127 1.00 59.44 242 THR A O 1
ATOM 1846 N N . VAL A 1 243 ? 8.855 -10.279 -8.067 1.00 55.94 243 VAL A N 1
ATOM 1847 C CA . VAL A 1 243 ? 7.538 -10.916 -8.240 1.00 55.94 243 VAL A CA 1
ATOM 1848 C C . VAL A 1 243 ? 6.387 -10.070 -7.686 1.00 55.94 243 VAL A C 1
ATOM 1850 O O . VAL A 1 243 ? 5.230 -10.483 -7.760 1.00 55.94 243 VAL A O 1
ATOM 1853 N N . ARG A 1 244 ? 6.699 -8.900 -7.105 1.00 50.34 244 ARG A N 1
ATOM 1854 C CA . ARG A 1 244 ? 5.745 -7.956 -6.501 1.00 50.34 244 ARG A CA 1
ATOM 1855 C C . ARG A 1 244 ? 6.193 -6.523 -6.793 1.00 50.34 244 ARG A C 1
ATOM 1857 O O . ARG A 1 244 ? 7.367 -6.205 -6.630 1.00 50.34 244 ARG A O 1
ATOM 1864 N N . LEU A 1 245 ? 5.260 -5.669 -7.209 1.00 51.81 245 LEU A N 1
ATOM 1865 C CA . LEU A 1 245 ? 5.510 -4.276 -7.595 1.00 51.81 245 LEU A CA 1
ATOM 1866 C C . LEU A 1 245 ? 4.512 -3.366 -6.885 1.00 51.81 245 LEU A C 1
ATOM 1868 O O . LEU A 1 245 ? 3.336 -3.698 -6.840 1.00 51.81 245 LEU A O 1
ATOM 1872 N N . GLY A 1 246 ? 4.962 -2.224 -6.365 1.00 50.84 246 GLY A N 1
ATOM 1873 C CA . GLY A 1 246 ? 4.118 -1.177 -5.779 1.00 50.84 246 GLY A CA 1
ATOM 1874 C C . GLY A 1 246 ? 4.440 0.185 -6.388 1.00 50.84 246 GLY A C 1
ATOM 1875 O O . GLY A 1 246 ? 5.581 0.427 -6.779 1.00 50.84 246 GLY A O 1
ATOM 1876 N N . CYS A 1 247 ? 3.455 1.079 -6.486 1.00 55.41 247 CYS A N 1
ATOM 1877 C CA . CYS A 1 247 ? 3.661 2.431 -7.011 1.00 55.41 247 CYS A CA 1
ATOM 1878 C C . CYS A 1 247 ? 2.977 3.463 -6.114 1.00 55.41 247 CYS A C 1
ATOM 1880 O O . CYS A 1 247 ? 1.815 3.289 -5.759 1.00 55.41 247 CYS A O 1
ATOM 1882 N N . ALA A 1 248 ? 3.665 4.566 -5.827 1.00 53.81 248 ALA A N 1
ATOM 1883 C CA . ALA A 1 248 ? 3.086 5.757 -5.215 1.00 53.81 248 ALA A CA 1
ATOM 1884 C C . ALA A 1 248 ? 3.287 6.944 -6.167 1.00 53.81 248 ALA A C 1
ATOM 1886 O O . ALA A 1 248 ? 4.331 7.043 -6.811 1.00 53.81 248 ALA A O 1
ATOM 1887 N N . ARG A 1 249 ? 2.285 7.821 -6.285 1.00 57.81 249 ARG A N 1
ATOM 1888 C CA . ARG A 1 249 ? 2.404 9.103 -6.994 1.00 57.81 249 ARG A CA 1
ATOM 1889 C C . ARG A 1 249 ? 1.919 10.199 -6.063 1.00 57.81 249 ARG A C 1
ATOM 1891 O O . ARG A 1 249 ? 0.828 10.075 -5.520 1.00 57.81 249 ARG A O 1
ATOM 1898 N N . VAL A 1 250 ? 2.708 11.255 -5.949 1.00 55.94 250 VAL A N 1
ATOM 1899 C CA . VAL A 1 250 ? 2.319 12.499 -5.284 1.00 55.94 250 VAL A CA 1
ATOM 1900 C C . VAL A 1 250 ? 2.210 13.575 -6.354 1.00 55.94 250 VAL A C 1
ATOM 1902 O O . VAL A 1 250 ? 2.958 13.528 -7.333 1.00 55.94 250 VAL A O 1
ATOM 1905 N N . ARG A 1 251 ? 1.222 14.456 -6.215 1.00 52.53 251 ARG A N 1
ATOM 1906 C CA . ARG A 1 251 ? 1.063 15.666 -7.022 1.00 52.53 251 ARG A CA 1
ATOM 1907 C C . ARG A 1 251 ? 1.391 16.868 -6.159 1.00 52.53 251 ARG A C 1
ATOM 1909 O O . ARG A 1 251 ? 1.032 16.806 -4.963 1.00 52.53 251 ARG A O 1
#

Solvent-accessible surface area (backbone atoms only — not comparable to full-atom values): 15777 Å² total; per-residue (Å²): 122,63,89,99,56,90,49,66,70,61,38,44,75,56,15,69,70,42,79,43,77,52,72,53,75,49,78,44,96,89,71,48,77,48,73,51,73,50,54,37,53,73,60,74,52,86,98,58,70,40,52,55,81,53,58,63,32,45,70,36,74,65,39,45,45,51,49,41,33,53,58,11,53,76,71,76,29,77,68,56,44,84,32,73,67,47,20,51,49,38,39,55,53,51,62,68,35,67,87,75,68,60,92,66,78,81,88,73,82,57,102,64,88,87,80,83,82,87,75,72,86,86,64,33,44,40,54,46,49,49,56,30,53,63,22,50,89,46,45,40,82,90,79,72,44,51,42,91,98,58,73,33,67,49,24,52,59,61,50,32,73,88,59,46,68,44,43,70,62,72,82,61,59,60,58,42,63,74,66,70,52,96,64,76,81,70,94,83,65,100,64,89,84,79,85,75,87,71,75,83,90,61,42,74,66,54,45,52,49,56,30,53,53,30,54,81,45,44,39,83,88,77,74,41,49,41,90,97,55,77,34,62,47,26,52,60,75,65,38,89,83,67,62,58,53,53,79,88,87,80,133

Radius of gyration: 23.65 Å; Cα contacts (8 Å, |Δi|>4): 282; chains: 1; bounding box: 52×42×81 Å

Secondary structure (DSSP, 8-state):
--TT---HHHHHHT-TT--EEEEEEEE-TTSPEEEEEEEES----TT--SS------TTSHHHHHHHHHHHHHTTTPPPPEE-HHHHHHHHHHHHHTTTT---PPPTT--SS-------STT--HHHHHHHHHTTGGGEETTTTEEPTT---HHHHHHT-TT--EE----TTHHHHHHTT----S-TT-SS-------SSS--HHHHHHHHHHGGGTEETTTTEEPTT---HHHHHHT-TT----------

Organism: NCBI:txid262921

InterPro domains:
  IPR001283 Cysteine-rich secretory protein-related [PR00837] (80-98)
  IPR001283 Cysteine-rich secretory protein-related [PR00837] (128-141)
  IPR001283 Cysteine-rich secretory protein-related [PR00837] (152-168)
  IPR001283 Cysteine-rich secretory protein-related [PTHR10334] (62-171)
  IPR002413 Venom allergen 5-like [PR00838] (80-98)
  IPR002413 Venom allergen 5-like [PR00838] (126-141)
  IPR002413 Venom allergen 5-like [PR00838] (151-170)
  IPR014044 CAP domain [PF00188] (9-39)
  IPR014044 CAP domain [PF00188] (65-175)
  IPR014044 CAP domain [SM00198] (59-192)
  IPR018244 Allergen V5/Tpx-1-related, conserved site [PS01009] (8-18)
  IPR018244 Allergen V5/Tpx-1-related, conserved site [PS01009] (153-163)
  IPR018244 Allergen V5/Tpx-1-related, conserved site [PS01009] (232-242)
  IPR018244 Allergen V5/Tpx-1-related, conserved site [PS01010] (34-45)
  IPR035940 CAP superfamily [G3DSA:3.40.33.10] (1-59)
  IPR035940 CAP superfamily [G3DSA:3.40.33.10] (60-172)
  IPR035940 CAP superfamily [G3DSA:3.40.33.10] (173-251)
  IPR035940 CAP superfamily [SSF55797] (1-53)
  IPR035940 CAP superfamily [SSF55797] (58-173)
  IPR035940 CAP superfamily [SSF55797] (169-250)